Protein AF-A0A9E5YZN4-F1 (afdb_monomer_lite)

Sequence (274 aa):
MVKEFQKQVEVKLSDYFRQELESYAESNQMEYQLICSEYNRQFQIIKNNLSNNLINKLLDYNHNDVLVSCISEPITSYKLNDYTNNINDNDLIYSPRIDIAISPTILIKRRKKASIGIFRLTEDVDVFKKVHKLEFIKNLENTLRQKSIENFQEYNLPYPHFSNCHNESDYNNKRPLHLFGIEIENQKNVKHLMGDFLNALSLSKIPIIVTPERNFEKLIKMLLFSATINNLKKVPIYNLLNKVIVLKVDQFRTTLNQFLTSRHIAPITVENYR

Secondary structure (DSSP, 8-state):
-HHHHHHHHHHHHHHHHHHHHHHHHHHSHHHHHHHHHHHHHHHHHHHHHS-HHHHTTB----HHHHSSEEEES----EEHHHHH--TT---EEE----SEEEE-EEEETTTEEEEGGGS---S---HHHHHHTSHHHHHHHHHHHHHHHHHHHHTT------SSTT-GGG-S-SS-SEEEEEEE---S-HHHHHHHHHHHHHHEEEEEEEE-HHHHHHHHHHHHHHHHHHHHH--THHHHHTTSEEEEHHHHHHHHHHHHHHTTPPPP------

Radius of gyration: 18.77 Å; chains: 1; bounding box: 43×49×47 Å

Structure (mmCIF, N/CA/C/O backbone):
data_AF-A0A9E5YZN4-F1
#
_entry.id   AF-A0A9E5YZN4-F1
#
loop_
_atom_site.group_PDB
_atom_site.id
_atom_site.type_symbol
_atom_site.label_atom_id
_atom_site.label_alt_id
_atom_site.label_comp_id
_atom_site.label_asym_id
_atom_site.label_entity_id
_atom_site.label_seq_id
_atom_site.pdbx_PDB_ins_code
_atom_site.Cartn_x
_atom_site.Cartn_y
_atom_site.Cartn_z
_atom_site.occupancy
_atom_site.B_iso_or_equiv
_atom_site.auth_seq_id
_atom_site.auth_comp_id
_atom_site.auth_asym_id
_atom_site.auth_atom_id
_atom_site.pdbx_PDB_model_num
ATOM 1 N N . MET A 1 1 ? -14.409 -4.961 -12.915 1.00 69.56 1 MET A N 1
ATOM 2 C CA . MET A 1 1 ? -13.188 -5.772 -12.711 1.00 69.56 1 MET A CA 1
ATOM 3 C C . MET A 1 1 ? -12.251 -5.109 -11.713 1.00 69.56 1 MET A C 1
ATOM 5 O O . MET A 1 1 ? -12.036 -5.714 -10.679 1.00 69.56 1 MET A O 1
ATOM 9 N N . VAL A 1 2 ? -11.828 -3.855 -11.930 1.00 78.00 2 VAL A N 1
ATOM 10 C CA . VAL A 1 2 ? -11.062 -3.032 -10.958 1.00 78.00 2 VAL A CA 1
ATOM 11 C C . VAL A 1 2 ? -11.636 -3.112 -9.534 1.00 78.00 2 VAL A C 1
ATOM 13 O O . VAL A 1 2 ? -10.979 -3.609 -8.629 1.00 78.00 2 VAL A O 1
ATOM 16 N N . LYS A 1 3 ? -12.920 -2.765 -9.361 1.00 85.12 3 LYS A N 1
ATOM 17 C CA . LYS A 1 3 ? -13.599 -2.820 -8.052 1.00 85.12 3 LYS A CA 1
ATOM 18 C C . LYS A 1 3 ? -13.668 -4.212 -7.426 1.00 85.12 3 LYS A C 1
ATOM 20 O O . LYS A 1 3 ? -13.665 -4.337 -6.211 1.00 85.12 3 LYS A O 1
ATOM 25 N N . GLU A 1 4 ? -13.748 -5.256 -8.248 1.00 90.00 4 GLU A N 1
ATOM 26 C CA . GLU A 1 4 ? -13.791 -6.637 -7.754 1.00 90.00 4 GLU A CA 1
ATOM 27 C C . GLU A 1 4 ? -12.407 -7.076 -7.271 1.00 90.00 4 GLU A C 1
ATOM 29 O O . GLU A 1 4 ? -12.289 -7.664 -6.202 1.00 90.00 4 GLU A O 1
ATOM 34 N N . PHE A 1 5 ? -11.348 -6.719 -8.002 1.00 90.56 5 PHE A N 1
ATOM 35 C CA . PHE A 1 5 ? -9.975 -6.936 -7.555 1.00 90.56 5 PHE A CA 1
ATOM 36 C C . PHE A 1 5 ? -9.683 -6.178 -6.256 1.00 90.56 5 PHE A C 1
ATOM 38 O O . PHE A 1 5 ? -9.254 -6.797 -5.287 1.00 90.56 5 PHE A O 1
ATOM 45 N N . GLN A 1 6 ? -9.988 -4.876 -6.202 1.00 92.56 6 GLN A N 1
ATOM 46 C CA . GLN A 1 6 ? -9.816 -4.050 -5.000 1.00 92.56 6 GLN A CA 1
ATOM 47 C C . GLN A 1 6 ? -10.553 -4.646 -3.798 1.00 92.56 6 GLN A C 1
ATOM 49 O O . GLN A 1 6 ? -9.970 -4.788 -2.727 1.00 92.56 6 GLN A O 1
ATOM 54 N N . LYS A 1 7 ? -11.804 -5.078 -3.990 1.00 92.88 7 LYS A N 1
ATOM 55 C CA . LYS A 1 7 ? -12.602 -5.722 -2.945 1.00 92.88 7 LYS A CA 1
ATOM 56 C C . LYS A 1 7 ? -12.017 -7.063 -2.497 1.00 92.88 7 LYS A C 1
ATOM 58 O O . LYS A 1 7 ? -12.000 -7.346 -1.302 1.00 92.88 7 LYS A O 1
ATOM 63 N N . GLN A 1 8 ? -11.536 -7.897 -3.422 1.00 94.94 8 GLN A N 1
ATOM 64 C CA . GLN A 1 8 ? -10.890 -9.158 -3.052 1.00 94.94 8 GLN A CA 1
ATOM 65 C C . GLN A 1 8 ? -9.597 -8.925 -2.275 1.00 94.94 8 GLN A C 1
ATOM 67 O O . GLN A 1 8 ? -9.378 -9.611 -1.280 1.00 94.94 8 GLN A O 1
ATOM 72 N N . VAL A 1 9 ? -8.773 -7.965 -2.700 1.00 95.31 9 VAL A N 1
ATOM 73 C CA . VAL A 1 9 ? -7.559 -7.567 -1.978 1.00 95.31 9 VAL A CA 1
ATOM 74 C C . VAL A 1 9 ? -7.922 -7.065 -0.579 1.00 95.31 9 VAL A C 1
ATOM 76 O O . VAL A 1 9 ? -7.352 -7.554 0.391 1.00 95.31 9 VAL A O 1
ATOM 79 N N . GLU A 1 10 ? -8.909 -6.171 -0.460 1.00 95.31 10 GLU A N 1
ATOM 80 C CA . GLU A 1 10 ? -9.373 -5.628 0.822 1.00 95.31 10 GLU A CA 1
ATOM 81 C C . GLU A 1 10 ? -9.769 -6.730 1.806 1.00 95.31 10 GLU A C 1
ATOM 83 O O . GLU A 1 10 ? -9.258 -6.779 2.928 1.00 95.31 10 GLU A O 1
ATOM 88 N N . VAL A 1 11 ? -10.680 -7.612 1.387 1.00 95.06 11 VAL A N 1
ATOM 89 C CA . VAL A 1 11 ? -11.228 -8.662 2.251 1.00 95.06 11 VAL A CA 1
ATOM 90 C C . VAL A 1 11 ? -10.133 -9.655 2.631 1.00 95.06 11 VAL A C 1
ATOM 92 O O . VAL A 1 11 ? -9.912 -9.901 3.814 1.00 95.06 11 VAL A O 1
ATOM 95 N N . LYS A 1 12 ? -9.396 -10.174 1.644 1.00 96.88 12 LYS A N 1
ATOM 96 C CA . LYS A 1 12 ? -8.421 -11.248 1.867 1.00 96.88 12 LYS A CA 1
ATOM 97 C C . LYS A 1 12 ? -7.207 -10.777 2.658 1.00 96.88 12 LYS A C 1
ATOM 99 O O . LYS A 1 12 ? -6.766 -11.491 3.553 1.00 96.88 12 LYS A O 1
ATOM 104 N N . LEU A 1 13 ? -6.685 -9.577 2.384 1.00 96.81 13 LEU A N 1
ATOM 105 C CA . LEU A 1 13 ? -5.586 -9.032 3.184 1.00 96.81 13 LEU A CA 1
ATOM 106 C C . LEU A 1 13 ? -6.034 -8.640 4.588 1.00 96.81 13 LEU A C 1
ATOM 108 O O . LEU A 1 13 ? -5.267 -8.821 5.526 1.00 96.81 13 LEU A O 1
ATOM 112 N N . SER A 1 14 ? -7.263 -8.145 4.764 1.00 95.50 14 SER A N 1
ATOM 113 C CA . SER A 1 14 ? -7.786 -7.900 6.113 1.00 95.50 14 SER A CA 1
ATOM 114 C C . SER A 1 14 ? -7.889 -9.193 6.924 1.00 95.50 14 SER A C 1
ATOM 116 O O . SER A 1 14 ? -7.495 -9.201 8.087 1.00 95.50 14 SER A O 1
ATOM 118 N N . ASP A 1 15 ? -8.365 -10.283 6.316 1.00 95.62 15 ASP A N 1
ATOM 119 C CA . ASP A 1 15 ? -8.417 -11.595 6.968 1.00 95.62 15 ASP A CA 1
ATOM 120 C C . ASP A 1 15 ? -7.014 -12.127 7.295 1.00 95.62 15 ASP A C 1
ATOM 122 O O . ASP A 1 15 ? -6.801 -12.650 8.389 1.00 95.62 15 ASP A O 1
ATOM 126 N N . TYR A 1 16 ? -6.051 -11.943 6.387 1.00 97.38 16 TYR A N 1
ATOM 127 C CA . TYR A 1 16 ? -4.650 -12.304 6.609 1.00 97.38 16 TYR A CA 1
ATOM 128 C C . TYR A 1 16 ? -4.047 -11.535 7.788 1.00 97.38 16 TYR A C 1
ATOM 130 O O . TYR A 1 16 ? -3.520 -12.146 8.713 1.00 97.38 16 TYR A O 1
ATOM 138 N N . PHE A 1 17 ? -4.178 -10.204 7.810 1.00 96.62 17 PHE A N 1
ATOM 139 C CA . PHE A 1 17 ? -3.629 -9.390 8.895 1.00 96.62 17 PHE A CA 1
ATOM 140 C C . PHE A 1 17 ? -4.269 -9.699 10.244 1.00 96.62 17 PHE A C 1
ATOM 142 O O . PHE A 1 17 ? -3.564 -9.675 11.249 1.00 96.62 17 PHE A O 1
ATOM 149 N N . ARG A 1 18 ? -5.563 -10.036 10.282 1.00 95.00 18 ARG A N 1
ATOM 150 C CA . ARG A 1 18 ? -6.213 -10.483 11.518 1.00 95.00 18 ARG A CA 1
ATOM 151 C C . ARG A 1 18 ? -5.548 -11.750 12.068 1.00 95.00 18 ARG A C 1
ATOM 153 O O . ARG A 1 18 ? -5.173 -11.757 13.234 1.00 95.00 18 ARG A O 1
ATOM 160 N N . GLN A 1 19 ? -5.352 -12.776 11.234 1.00 95.81 19 GLN A N 1
ATOM 161 C CA . GLN A 1 19 ? -4.715 -14.032 11.663 1.00 95.81 19 GLN A CA 1
ATOM 162 C C . GLN A 1 19 ? -3.244 -13.842 12.076 1.00 95.81 19 GLN A C 1
ATOM 164 O O . GLN A 1 19 ? -2.778 -14.452 13.042 1.00 95.81 19 GLN A O 1
ATOM 169 N N . GLU A 1 20 ? -2.505 -12.986 11.363 1.00 96.06 20 GLU A N 1
ATOM 170 C CA . GLU A 1 20 ? -1.130 -12.623 11.727 1.00 96.06 20 GLU A CA 1
ATOM 171 C C . GLU A 1 20 ? -1.075 -11.891 13.073 1.00 96.06 20 GLU A C 1
ATOM 173 O O . GLU A 1 20 ? -0.235 -12.209 13.910 1.00 96.06 20 GLU A O 1
ATOM 178 N N . LEU A 1 21 ? -1.989 -10.945 13.316 1.00 94.81 21 LEU A N 1
ATOM 179 C CA . LEU A 1 21 ? -2.071 -10.217 14.584 1.00 94.81 21 LEU A CA 1
ATOM 180 C C . LEU A 1 21 ? -2.467 -11.120 15.752 1.00 94.81 21 LEU A C 1
ATOM 182 O O . LEU A 1 21 ? -1.911 -10.959 16.833 1.00 94.81 21 LEU A O 1
ATOM 186 N N . GLU A 1 22 ? -3.379 -12.071 15.544 1.00 93.81 22 GLU A N 1
ATOM 187 C CA . GLU A 1 22 ? -3.732 -13.089 16.544 1.00 93.81 22 GLU A CA 1
ATOM 188 C C . GLU A 1 22 ? -2.507 -13.930 16.921 1.00 93.81 22 GLU A C 1
ATOM 190 O O . GLU A 1 22 ? -2.137 -13.992 18.093 1.00 93.81 22 GLU A O 1
ATOM 195 N N . SER A 1 23 ? -1.796 -14.462 15.919 1.00 94.06 23 SER A N 1
ATOM 196 C CA . SER A 1 23 ? -0.554 -15.223 16.133 1.00 94.06 23 SER A CA 1
ATOM 197 C C . SER A 1 23 ? 0.528 -14.378 16.828 1.00 94.06 23 SER A C 1
ATOM 199 O O . SER A 1 23 ? 1.283 -14.861 17.677 1.00 94.06 23 SER A O 1
ATOM 201 N N . TYR A 1 24 ? 0.626 -13.096 16.471 1.00 94.31 24 TYR A N 1
ATOM 202 C CA . TYR A 1 24 ? 1.588 -12.166 17.055 1.00 94.31 24 TYR A CA 1
ATOM 203 C C . TYR A 1 24 ? 1.243 -11.817 18.508 1.00 94.31 24 TYR A C 1
ATOM 205 O O . TYR A 1 24 ? 2.140 -11.735 19.343 1.00 94.31 24 TYR A O 1
ATOM 213 N N . ALA A 1 25 ? -0.038 -11.639 18.838 1.00 92.75 25 ALA A N 1
ATOM 214 C CA . ALA A 1 25 ? -0.488 -11.345 20.196 1.00 92.75 25 ALA A CA 1
ATOM 215 C C . ALA A 1 25 ? -0.150 -12.480 21.175 1.00 92.75 25 ALA A C 1
ATOM 217 O O . ALA A 1 25 ? 0.202 -12.211 22.324 1.00 92.75 25 ALA A O 1
ATOM 218 N N . GLU A 1 26 ? -0.211 -13.730 20.710 1.00 93.00 26 GLU A N 1
ATOM 219 C CA . GLU A 1 26 ? 0.162 -14.915 21.488 1.00 93.00 26 GLU A CA 1
ATOM 220 C C . GLU A 1 26 ? 1.681 -15.031 21.683 1.00 93.00 26 GLU A C 1
ATOM 222 O O . GLU A 1 26 ? 2.152 -15.309 22.784 1.00 93.00 26 GLU A O 1
ATOM 227 N N . SER A 1 27 ? 2.458 -14.791 20.624 1.00 94.81 27 SER A N 1
ATOM 228 C CA . SER A 1 27 ? 3.918 -14.982 20.628 1.00 94.81 27 SER A CA 1
ATOM 229 C C . SER A 1 27 ? 4.713 -13.789 21.176 1.00 94.81 27 SER A C 1
ATOM 231 O O . SER A 1 27 ? 5.810 -13.971 21.699 1.00 94.81 27 SER A O 1
ATOM 233 N N . ASN A 1 28 ? 4.174 -12.571 21.078 1.00 94.75 28 ASN A N 1
ATOM 234 C CA . ASN A 1 28 ? 4.857 -11.308 21.382 1.00 94.75 28 ASN A CA 1
ATOM 235 C C . ASN A 1 28 ? 3.977 -10.383 22.245 1.00 94.75 28 ASN A C 1
ATOM 237 O O . ASN A 1 28 ? 3.855 -9.182 21.991 1.00 94.75 28 ASN A O 1
ATOM 241 N N . GLN A 1 29 ? 3.357 -10.941 23.290 1.00 93.38 29 GLN A N 1
ATOM 242 C CA . GLN A 1 29 ? 2.314 -10.284 24.089 1.00 93.38 29 GLN A CA 1
ATOM 243 C C . GLN A 1 29 ? 2.681 -8.872 24.583 1.00 93.38 29 GLN A C 1
ATOM 245 O O . GLN A 1 29 ? 1.872 -7.952 24.465 1.00 93.38 29 GLN A O 1
ATOM 250 N N . MET A 1 30 ? 3.889 -8.677 25.126 1.00 93.69 30 MET A N 1
ATOM 251 C CA . MET A 1 30 ? 4.310 -7.375 25.663 1.00 93.69 30 MET A CA 1
ATOM 252 C C . MET A 1 30 ? 4.413 -6.311 24.562 1.00 93.69 30 MET A C 1
ATOM 254 O O . MET A 1 30 ? 3.913 -5.198 24.725 1.00 93.69 30 MET A O 1
ATOM 258 N N . GLU A 1 31 ? 5.029 -6.643 23.426 1.00 92.56 31 GLU A N 1
ATOM 259 C CA . GLU A 1 31 ? 5.149 -5.716 22.298 1.00 92.56 31 GLU A CA 1
ATOM 260 C C . GLU A 1 31 ? 3.768 -5.414 21.707 1.00 92.56 31 GLU A C 1
ATOM 262 O O . GLU A 1 31 ? 3.420 -4.248 21.516 1.00 92.56 31 GLU A O 1
ATOM 267 N N . TYR A 1 32 ? 2.926 -6.436 21.539 1.00 93.38 32 TYR A N 1
ATOM 268 C CA . TYR A 1 32 ? 1.541 -6.275 21.105 1.00 93.38 32 TYR A CA 1
ATOM 269 C C . TYR A 1 32 ? 0.742 -5.326 22.020 1.00 93.38 32 TYR A C 1
ATOM 271 O O . TYR A 1 32 ? 0.052 -4.425 21.533 1.00 93.38 32 TYR A O 1
ATOM 279 N N . GLN A 1 33 ? 0.880 -5.447 23.344 1.00 92.75 33 GLN A N 1
ATOM 280 C CA . GLN A 1 33 ? 0.240 -4.541 24.308 1.00 92.75 33 GLN A CA 1
ATOM 281 C C . GLN A 1 33 ? 0.729 -3.092 24.183 1.00 92.75 33 GLN A C 1
ATOM 283 O O . GLN A 1 33 ? -0.072 -2.164 24.329 1.00 92.75 33 GLN A O 1
ATOM 288 N N . LEU A 1 34 ? 2.010 -2.866 23.871 1.00 92.50 34 LEU A N 1
ATOM 289 C CA . LEU A 1 34 ? 2.537 -1.521 23.609 1.00 92.50 34 LEU A CA 1
ATOM 290 C C . LEU A 1 34 ? 1.938 -0.912 22.335 1.00 92.50 34 LEU A C 1
ATOM 292 O O . LEU A 1 34 ? 1.630 0.283 22.312 1.00 92.50 34 LEU A O 1
ATOM 296 N N . ILE A 1 35 ? 1.736 -1.719 21.289 1.00 92.62 35 ILE A N 1
ATOM 297 C CA . ILE A 1 35 ? 1.062 -1.288 20.054 1.00 92.62 35 ILE A CA 1
ATOM 298 C C . ILE A 1 35 ? -0.395 -0.923 20.355 1.00 92.62 35 ILE A C 1
ATOM 300 O O . ILE A 1 35 ? -0.846 0.158 19.973 1.00 92.62 35 ILE A O 1
ATOM 304 N N . CYS A 1 36 ? -1.109 -1.780 21.091 1.00 91.81 36 CYS A N 1
ATOM 305 C CA . CYS A 1 36 ? -2.491 -1.533 21.504 1.00 91.81 36 CYS A CA 1
ATOM 306 C C . CYS A 1 36 ? -2.619 -0.259 22.341 1.00 91.81 36 CYS A C 1
ATOM 308 O O . CYS A 1 36 ? -3.528 0.535 22.117 1.00 91.81 36 CYS A O 1
ATOM 310 N N . SER A 1 37 ? -1.693 -0.040 23.275 1.00 91.31 37 SER A N 1
ATOM 311 C CA . SER A 1 37 ? -1.686 1.137 24.147 1.00 91.31 37 SER A CA 1
ATOM 312 C C . SER A 1 37 ? -1.487 2.429 23.353 1.00 91.31 37 SER A C 1
ATOM 314 O O . SER A 1 37 ? -2.218 3.397 23.560 1.00 91.31 37 SER A O 1
ATOM 316 N N . GLU A 1 38 ? -0.552 2.440 22.398 1.00 91.31 38 GLU A N 1
ATOM 317 C CA . GLU A 1 38 ? -0.340 3.594 21.518 1.00 91.31 38 GLU A CA 1
ATOM 318 C C . GLU A 1 38 ? -1.542 3.832 20.596 1.00 91.31 38 GLU A C 1
ATOM 320 O O . GLU A 1 38 ? -2.001 4.965 20.464 1.00 91.31 38 GLU A O 1
ATOM 325 N N . TYR A 1 39 ? -2.102 2.775 20.003 1.00 90.75 39 TYR A N 1
ATOM 326 C CA . TYR A 1 39 ? -3.323 2.882 19.206 1.00 90.75 39 TYR A CA 1
ATOM 327 C C . TYR A 1 39 ? -4.479 3.473 20.031 1.00 90.75 39 TYR A C 1
ATOM 329 O O . TYR A 1 39 ? -5.145 4.406 19.581 1.00 90.75 39 TYR A O 1
ATOM 337 N N . ASN A 1 40 ? -4.673 3.004 21.266 1.00 88.25 40 ASN A N 1
ATOM 338 C CA . ASN A 1 40 ? -5.720 3.495 22.163 1.00 88.25 40 ASN A CA 1
ATOM 339 C C . ASN A 1 40 ? -5.521 4.960 22.521 1.00 88.25 40 ASN A C 1
ATOM 341 O O . ASN A 1 40 ? -6.484 5.726 22.511 1.00 88.25 40 ASN A O 1
ATOM 345 N N . ARG A 1 41 ? -4.276 5.370 22.780 1.00 88.88 41 ARG A N 1
ATOM 346 C CA . ARG A 1 41 ? -3.932 6.774 23.006 1.00 88.88 41 ARG A CA 1
ATOM 347 C C . ARG A 1 41 ? -4.362 7.636 21.819 1.00 88.88 41 ARG A C 1
ATOM 349 O O . ARG A 1 41 ? -5.062 8.627 22.018 1.00 88.88 41 ARG A O 1
ATOM 356 N N . GLN A 1 42 ? -4.013 7.238 20.594 1.00 86.94 42 GLN A N 1
ATOM 357 C CA . GLN A 1 42 ? -4.407 7.963 19.380 1.00 86.94 42 GLN A CA 1
ATOM 358 C C . GLN A 1 42 ? -5.928 7.980 19.189 1.00 86.94 42 GLN A C 1
ATOM 360 O O . GLN A 1 42 ? -6.505 9.025 18.891 1.00 86.94 42 GLN A O 1
ATOM 365 N N . PHE A 1 43 ? -6.601 6.854 19.427 1.00 86.44 43 PHE A N 1
ATOM 366 C CA . PHE A 1 43 ? -8.055 6.758 19.326 1.00 86.44 43 PHE A CA 1
ATOM 367 C C . PHE A 1 43 ? -8.774 7.709 20.295 1.00 86.44 43 PHE A C 1
ATOM 369 O O . PHE A 1 43 ? -9.719 8.389 19.893 1.00 86.44 43 PHE A O 1
ATOM 376 N N . GLN A 1 44 ? -8.314 7.816 21.547 1.00 85.56 44 GLN A N 1
ATOM 377 C CA . GLN A 1 44 ? -8.892 8.761 22.510 1.00 85.56 44 GLN A CA 1
ATOM 378 C C . GLN A 1 44 ? -8.675 10.217 22.089 1.00 85.56 44 GLN A C 1
ATOM 380 O O . GLN A 1 44 ? -9.586 11.031 22.210 1.00 85.56 44 GLN A O 1
ATOM 385 N N . ILE A 1 45 ? -7.505 10.547 21.538 1.00 83.94 45 ILE A N 1
ATOM 386 C CA . ILE A 1 45 ? -7.219 11.898 21.032 1.00 83.94 45 ILE A CA 1
ATOM 387 C C . ILE A 1 45 ? -8.158 12.250 19.877 1.00 83.94 45 ILE A C 1
ATOM 389 O O . ILE A 1 45 ? -8.756 13.325 19.875 1.00 83.94 45 ILE A O 1
ATOM 393 N N . ILE A 1 46 ? -8.354 11.325 18.935 1.00 83.19 46 ILE A N 1
ATOM 394 C CA . ILE A 1 46 ? -9.323 11.494 17.849 1.00 83.19 46 ILE A CA 1
ATOM 395 C C . ILE A 1 46 ? -10.719 11.719 18.421 1.00 83.19 46 ILE A C 1
ATOM 397 O O . ILE A 1 46 ? -11.387 12.675 18.035 1.00 83.19 46 ILE A O 1
ATOM 401 N N . LYS A 1 47 ? -11.156 10.877 19.362 1.00 82.44 47 LYS A N 1
ATOM 402 C CA . LYS A 1 47 ? -12.479 10.987 19.982 1.00 82.44 47 LYS A CA 1
ATOM 403 C C . LYS A 1 47 ? -12.680 12.350 20.650 1.00 82.44 47 LYS A C 1
ATOM 405 O O . LYS A 1 47 ? -13.731 12.947 20.459 1.00 82.44 47 LYS A O 1
ATOM 410 N N . ASN A 1 48 ? -11.672 12.862 21.353 1.00 80.69 48 ASN A N 1
ATOM 411 C CA . ASN A 1 48 ? -11.730 14.159 22.031 1.00 80.69 48 ASN A CA 1
ATOM 412 C C . ASN A 1 48 ? -11.745 15.353 21.062 1.00 80.69 48 ASN A C 1
ATOM 414 O O . ASN A 1 48 ? -12.297 16.398 21.393 1.00 80.69 48 ASN A O 1
ATOM 418 N N . ASN A 1 49 ? -11.169 15.197 19.867 1.00 75.56 49 ASN A N 1
ATOM 419 C CA . ASN A 1 49 ? -11.099 16.249 18.848 1.00 75.56 49 ASN A CA 1
ATOM 420 C C . ASN A 1 49 ? -12.281 16.231 17.861 1.00 75.56 49 ASN A C 1
ATOM 422 O O . ASN A 1 49 ? -12.410 17.129 17.026 1.00 75.56 49 ASN A O 1
ATOM 426 N N . LEU A 1 50 ? -13.139 15.210 17.913 1.00 75.75 50 LEU A N 1
ATOM 427 C CA . LEU A 1 50 ? -14.320 15.107 17.062 1.00 75.75 50 LEU A CA 1
ATOM 428 C C . LEU A 1 50 ? -15.525 15.806 17.698 1.00 75.75 50 LEU A C 1
ATOM 430 O O . LEU A 1 50 ? -15.719 15.797 18.907 1.00 75.75 50 LEU A O 1
ATOM 434 N N . SER A 1 51 ? -16.404 16.368 16.866 1.00 69.31 51 SER A N 1
ATOM 435 C CA . SER A 1 51 ? -17.698 16.859 17.348 1.00 69.31 51 SER A CA 1
ATOM 436 C C . SER A 1 51 ? -18.579 15.698 17.832 1.00 69.31 51 SER A C 1
ATOM 438 O O . SER A 1 51 ? -18.504 14.591 17.292 1.00 69.31 51 SER A O 1
ATOM 440 N N . ASN A 1 52 ? -19.483 15.950 18.788 1.00 65.50 52 ASN A N 1
ATOM 441 C CA . ASN A 1 52 ? -20.384 14.932 19.363 1.00 65.50 52 ASN A CA 1
ATOM 442 C C . ASN A 1 52 ? -21.127 14.090 18.300 1.00 65.50 52 ASN A C 1
ATOM 444 O O . ASN A 1 52 ? -21.292 12.880 18.450 1.00 65.50 52 ASN A O 1
ATOM 448 N N . ASN A 1 53 ? -21.507 14.696 17.169 1.00 62.59 53 ASN A N 1
ATOM 449 C CA . ASN A 1 53 ? -22.168 14.002 16.057 1.00 62.59 53 ASN A CA 1
ATOM 450 C C . ASN A 1 53 ? -21.262 13.015 15.299 1.00 62.59 53 ASN A C 1
ATOM 452 O O . ASN A 1 53 ? -21.763 12.064 14.694 1.00 62.59 53 ASN A O 1
ATOM 456 N N . LEU A 1 54 ? -19.948 13.247 15.274 1.00 66.12 54 LEU A N 1
ATOM 457 C CA . LEU A 1 54 ? -18.959 12.343 14.681 1.00 66.12 54 LEU A CA 1
ATOM 458 C C . LEU A 1 54 ? -18.497 11.285 15.688 1.00 66.12 54 LEU A C 1
ATOM 460 O O . LEU A 1 54 ? -18.325 10.136 15.290 1.00 66.12 54 LEU A O 1
ATOM 464 N N . ILE A 1 55 ? -18.402 11.630 16.976 1.00 63.53 55 ILE A N 1
ATOM 465 C CA . ILE A 1 55 ? -18.131 10.671 18.060 1.00 63.53 55 ILE A CA 1
ATOM 466 C C . ILE A 1 55 ? -19.180 9.556 18.064 1.00 63.53 55 ILE A C 1
ATOM 468 O O . ILE A 1 55 ? -18.821 8.384 18.075 1.00 63.53 55 ILE A O 1
ATOM 472 N N . ASN A 1 56 ? -20.464 9.901 17.931 1.00 63.41 56 ASN A N 1
ATOM 473 C CA . ASN A 1 56 ? -21.564 8.927 17.867 1.00 63.41 56 ASN A CA 1
ATOM 474 C C . ASN A 1 56 ? -21.518 8.008 16.631 1.00 63.41 56 ASN A C 1
ATOM 476 O O . ASN A 1 56 ? -22.324 7.085 16.505 1.00 63.41 56 ASN A O 1
ATOM 480 N N . LYS A 1 57 ? -20.621 8.276 15.673 1.00 68.88 57 LYS A N 1
ATOM 481 C CA . LYS A 1 57 ? -20.371 7.396 14.527 1.00 68.88 57 LYS A CA 1
ATOM 482 C C . LYS A 1 57 ? -19.213 6.435 14.775 1.00 68.88 57 LYS A C 1
ATOM 484 O O . LYS A 1 57 ? -19.096 5.502 13.988 1.00 68.88 57 LYS A O 1
ATOM 489 N N . LEU A 1 58 ? -18.372 6.649 15.785 1.00 76.06 58 LEU A N 1
ATOM 490 C CA . LEU A 1 58 ? -17.330 5.697 16.160 1.00 76.06 58 LEU A CA 1
ATOM 491 C C . LEU A 1 58 ? -17.971 4.504 16.873 1.00 76.06 58 LEU A C 1
ATOM 493 O O . LEU A 1 58 ? -18.878 4.680 17.684 1.00 76.06 58 LEU A O 1
ATOM 497 N N . LEU A 1 59 ? -17.530 3.297 16.534 1.00 70.56 59 LEU A N 1
ATOM 498 C CA . LEU A 1 59 ? -18.003 2.060 17.155 1.00 70.56 59 LEU A CA 1
ATOM 499 C C . LEU A 1 59 ? -16.935 1.501 18.100 1.00 70.56 59 LEU A C 1
ATOM 501 O O . LEU A 1 59 ? -15.742 1.710 17.869 1.00 70.56 59 LEU A O 1
ATOM 505 N N . ASP A 1 60 ? -17.370 0.763 19.125 1.00 63.94 60 ASP A N 1
ATOM 506 C CA . ASP A 1 60 ? -16.472 -0.059 19.942 1.00 63.94 60 ASP A CA 1
ATOM 507 C C . ASP A 1 60 ? -15.716 -1.048 19.044 1.00 63.94 60 ASP A C 1
ATOM 509 O O . ASP A 1 60 ? -16.254 -1.537 18.042 1.00 63.94 60 ASP A O 1
ATOM 513 N N . TYR A 1 61 ? -14.449 -1.306 19.367 1.00 64.25 61 TYR A N 1
ATOM 514 C CA . TYR A 1 61 ? -13.529 -2.007 18.476 1.00 64.25 61 TYR A CA 1
ATOM 515 C C . TYR A 1 61 ? -12.919 -3.251 19.121 1.00 64.25 61 TYR A C 1
ATOM 517 O O . TYR A 1 61 ? -12.673 -3.310 20.322 1.00 64.25 61 TYR A O 1
ATOM 525 N N . ASN A 1 62 ? -12.637 -4.231 18.266 1.00 63.12 62 ASN A N 1
ATOM 526 C CA . ASN A 1 62 ? -11.752 -5.351 18.542 1.00 63.12 62 ASN A CA 1
ATOM 527 C C . ASN A 1 62 ? -10.375 -5.018 17.955 1.00 63.12 62 ASN A C 1
ATOM 529 O O . ASN A 1 62 ? -10.284 -4.716 16.765 1.00 63.12 62 ASN A O 1
ATOM 533 N N . HIS A 1 63 ? -9.318 -5.067 18.768 1.00 65.38 63 HIS A N 1
ATOM 534 C CA . HIS A 1 63 ? -7.959 -4.692 18.366 1.00 65.38 63 HIS A CA 1
ATOM 535 C C . HIS A 1 63 ? -7.464 -5.451 17.124 1.00 65.38 63 HIS A C 1
ATOM 537 O O . HIS A 1 63 ? -6.905 -4.834 16.216 1.00 65.38 63 HIS A O 1
ATOM 543 N N . ASN A 1 64 ? -7.745 -6.750 17.021 1.00 65.38 64 ASN A N 1
ATOM 544 C CA . ASN A 1 64 ? -7.281 -7.572 15.897 1.00 65.38 64 ASN A CA 1
ATOM 545 C C . ASN A 1 64 ? -7.914 -7.176 14.556 1.00 65.38 64 ASN A C 1
ATOM 547 O O . ASN A 1 64 ? -7.301 -7.353 13.508 1.00 65.38 64 ASN A O 1
ATOM 551 N N . ASP A 1 65 ? -9.110 -6.586 14.581 1.00 66.94 65 ASP A N 1
ATOM 552 C CA . ASP A 1 65 ? -9.826 -6.172 13.372 1.00 66.94 65 ASP A CA 1
ATOM 553 C C . ASP A 1 65 ? -9.433 -4.774 12.877 1.00 66.94 65 ASP A C 1
ATOM 555 O O . ASP A 1 65 ? -9.838 -4.386 11.775 1.00 66.94 65 ASP A O 1
ATOM 559 N N . VAL A 1 66 ? -8.709 -3.998 13.694 1.00 79.50 66 VAL A N 1
ATOM 560 C CA . VAL A 1 66 ? -8.507 -2.561 13.458 1.00 79.50 66 VAL A CA 1
ATOM 561 C C . VAL A 1 66 ? -7.050 -2.112 13.498 1.00 79.50 66 VAL A C 1
ATOM 563 O O . VAL A 1 66 ? -6.716 -1.158 12.797 1.00 79.50 66 VAL A O 1
ATOM 566 N N . LEU A 1 67 ? -6.170 -2.801 14.238 1.00 87.75 67 LEU A N 1
ATOM 567 C CA . LEU A 1 67 ? -4.754 -2.425 14.371 1.00 87.75 67 LEU A CA 1
ATOM 568 C C . LEU A 1 67 ? -4.029 -2.369 13.028 1.00 87.75 67 LEU A C 1
ATOM 570 O O . LEU A 1 67 ? -3.209 -1.479 12.814 1.00 87.75 67 LEU A O 1
ATOM 574 N N . VAL A 1 68 ? -4.357 -3.296 12.129 1.00 92.44 68 VAL A N 1
ATOM 575 C CA . VAL A 1 68 ? -3.934 -3.283 10.731 1.00 92.44 68 VAL A CA 1
ATOM 576 C C . VAL A 1 68 ? -5.063 -3.840 9.886 1.00 92.44 68 VAL A C 1
ATOM 578 O O . VAL A 1 68 ? -5.598 -4.909 10.166 1.00 92.44 68 VAL A O 1
ATOM 581 N N . SER A 1 69 ? -5.454 -3.127 8.841 1.00 93.94 69 SER A N 1
ATOM 582 C CA . SER A 1 69 ? -6.435 -3.623 7.881 1.00 93.94 69 SER A CA 1
ATOM 583 C C . SER A 1 69 ? -6.200 -3.050 6.500 1.00 93.94 69 SER A C 1
ATOM 585 O O . SER A 1 69 ? -5.552 -2.013 6.341 1.00 93.94 69 SER A O 1
ATOM 587 N N . CYS A 1 70 ? -6.758 -3.736 5.508 1.00 95.94 70 CYS A N 1
ATOM 588 C CA . CYS A 1 70 ? -6.824 -3.246 4.146 1.00 95.94 70 CYS A CA 1
ATOM 589 C C . CYS A 1 70 ? -8.168 -2.534 3.920 1.00 95.94 70 CYS A C 1
ATOM 591 O O . CYS A 1 70 ? -9.186 -2.947 4.476 1.00 95.94 70 CYS A O 1
ATOM 593 N N . ILE A 1 71 ? -8.165 -1.441 3.157 1.00 94.31 71 ILE A N 1
ATOM 594 C CA . ILE A 1 71 ? -9.351 -0.647 2.808 1.00 94.31 71 ILE A CA 1
ATOM 595 C C . ILE A 1 71 ? -9.298 -0.356 1.306 1.00 94.31 71 ILE A C 1
ATOM 597 O O . ILE A 1 71 ? -8.270 0.124 0.825 1.00 94.31 71 ILE A O 1
ATOM 601 N N . SER A 1 72 ? -10.392 -0.601 0.579 1.00 93.19 72 SER A N 1
ATOM 602 C CA . SER A 1 72 ? -10.552 -0.115 -0.797 1.00 93.19 72 SER A CA 1
ATOM 603 C C . SER A 1 72 ? -11.114 1.306 -0.824 1.00 93.19 72 SER A C 1
ATOM 605 O O . SER A 1 72 ? -11.963 1.664 -0.004 1.00 93.19 72 SER A O 1
ATOM 607 N N . GLU A 1 73 ? -10.618 2.119 -1.758 1.00 90.31 73 GLU A N 1
ATOM 608 C CA . GLU A 1 73 ? -11.006 3.521 -1.959 1.00 90.31 73 GLU A CA 1
ATOM 609 C C . GLU A 1 73 ? -11.120 4.304 -0.626 1.00 90.31 73 GLU A C 1
ATOM 611 O O . GLU A 1 73 ? -12.175 4.890 -0.337 1.00 90.31 73 GLU A O 1
ATOM 616 N N . PRO A 1 74 ? -10.084 4.282 0.248 1.00 88.44 74 PRO A N 1
ATOM 617 C CA . PRO A 1 74 ? -10.134 4.960 1.536 1.00 88.44 74 PRO A CA 1
ATOM 618 C C . PRO A 1 74 ? -10.472 6.441 1.371 1.00 88.44 74 PRO A C 1
ATOM 620 O O . PRO A 1 74 ? -9.975 7.143 0.490 1.00 88.44 74 PRO A O 1
ATOM 623 N N . ILE A 1 75 ? -11.307 6.933 2.282 1.00 82.31 75 ILE A N 1
ATOM 624 C CA . ILE A 1 75 ? -11.617 8.357 2.368 1.00 82.31 75 ILE A CA 1
ATOM 625 C C . ILE A 1 75 ? -10.340 9.099 2.761 1.00 82.31 75 ILE A C 1
ATOM 627 O O . ILE A 1 75 ? -9.693 8.730 3.736 1.00 82.31 75 ILE A O 1
ATOM 631 N N . THR A 1 76 ? -10.032 10.183 2.063 1.00 78.50 76 THR A N 1
ATOM 632 C CA . THR A 1 76 ? -9.040 11.179 2.476 1.00 78.50 76 THR A CA 1
ATOM 633 C C . THR A 1 76 ? -9.739 12.527 2.613 1.00 78.50 76 THR A C 1
ATOM 635 O O . THR A 1 76 ? -10.754 12.781 1.963 1.00 78.50 76 THR A O 1
ATOM 638 N N . SER A 1 77 ? -9.252 13.408 3.476 1.00 73.44 77 SER A N 1
ATOM 639 C CA . SER A 1 77 ? -9.810 14.755 3.596 1.00 73.44 77 SER A CA 1
ATOM 640 C C . SER A 1 77 ? -8.775 15.663 4.228 1.00 73.44 77 SER A C 1
ATOM 642 O O . SER A 1 77 ? -8.537 15.539 5.423 1.00 73.44 77 SER A O 1
ATOM 644 N N . TYR A 1 78 ? -8.226 16.594 3.449 1.00 75.44 78 TYR A N 1
ATOM 645 C CA . TYR A 1 78 ? -7.440 17.699 3.988 1.00 75.44 78 TYR A CA 1
ATOM 646 C C . TYR A 1 78 ? -8.295 18.950 4.074 1.00 75.44 78 TYR A C 1
ATOM 648 O O . TYR A 1 78 ? -8.917 19.366 3.091 1.00 75.44 78 TYR A O 1
ATOM 656 N N . LYS A 1 79 ? -8.316 19.545 5.256 1.00 78.75 79 LYS A N 1
ATOM 657 C CA . LYS A 1 79 ? -8.971 20.813 5.538 1.00 78.75 79 LYS A CA 1
ATOM 658 C C . LYS A 1 79 ? -7.939 21.923 5.651 1.00 78.75 79 LYS A C 1
ATOM 660 O O . LYS A 1 79 ? -6.761 21.680 5.894 1.00 78.75 79 LYS A O 1
ATOM 665 N N . LEU A 1 80 ? -8.384 23.161 5.485 1.00 81.31 80 LEU A N 1
ATOM 666 C CA . LEU A 1 80 ? -7.526 24.336 5.540 1.00 81.31 80 LEU A CA 1
ATOM 667 C C . LEU A 1 80 ? -6.806 24.445 6.894 1.00 81.31 80 LEU A C 1
ATOM 669 O O . LEU A 1 80 ? -5.624 24.777 6.929 1.00 81.31 80 LEU A O 1
ATOM 673 N N . ASN A 1 81 ? -7.456 24.024 7.979 1.00 79.75 81 ASN A N 1
ATOM 674 C CA . ASN A 1 81 ? -6.872 23.950 9.315 1.00 79.75 81 ASN A CA 1
ATOM 675 C C . ASN A 1 81 ? -5.720 22.943 9.468 1.00 79.75 81 ASN A C 1
ATOM 677 O O . ASN A 1 81 ? -4.938 23.090 10.408 1.00 79.75 81 ASN A O 1
ATOM 681 N N . ASP A 1 82 ? -5.576 21.967 8.565 1.00 76.75 82 ASP A N 1
ATOM 682 C CA . ASP A 1 82 ? -4.421 21.062 8.530 1.00 76.75 82 ASP A CA 1
ATOM 683 C C . ASP A 1 82 ? -3.165 21.789 8.021 1.00 76.75 82 ASP A C 1
ATOM 685 O O . ASP A 1 82 ? -2.046 21.419 8.372 1.00 76.75 82 ASP A O 1
ATOM 689 N N . TYR A 1 83 ? -3.346 22.846 7.222 1.00 79.75 83 TYR A N 1
ATOM 690 C CA . TYR A 1 83 ? -2.272 23.708 6.730 1.00 79.75 83 TYR A CA 1
ATOM 691 C C . TYR A 1 83 ? -2.042 24.926 7.638 1.00 79.75 83 TYR A C 1
ATOM 693 O O . TYR A 1 83 ? -0.902 25.244 7.972 1.00 79.75 83 TYR A O 1
ATOM 701 N N . THR A 1 84 ? -3.112 25.608 8.058 1.00 80.56 84 THR A N 1
ATOM 702 C CA . THR A 1 84 ? -3.026 26.878 8.801 1.00 80.56 84 THR A CA 1
ATOM 703 C C . THR A 1 84 ? -2.896 26.701 10.312 1.00 80.56 84 THR A C 1
ATOM 705 O O . THR A 1 84 ? -2.605 27.667 11.014 1.00 80.56 84 THR A O 1
ATOM 708 N N . ASN A 1 85 ? -3.133 25.493 10.838 1.00 71.88 85 ASN A N 1
ATOM 709 C CA . ASN A 1 85 ? -3.314 25.202 12.266 1.00 71.88 85 A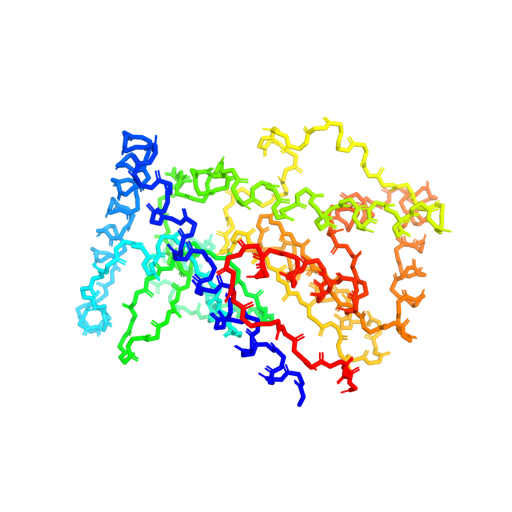SN A CA 1
ATOM 710 C C . ASN A 1 85 ? -4.463 25.974 12.948 1.00 71.88 85 ASN A C 1
ATOM 712 O O . ASN A 1 85 ? -4.662 25.814 14.154 1.00 71.88 85 ASN A O 1
ATOM 716 N N . ASN A 1 86 ? -5.252 26.757 12.210 1.00 76.69 86 ASN A N 1
ATOM 717 C CA . ASN A 1 86 ? -6.361 27.543 12.736 1.00 76.69 86 ASN A CA 1
ATOM 718 C C . ASN A 1 86 ? -7.642 26.700 12.774 1.00 76.69 86 ASN A C 1
ATOM 720 O O . ASN A 1 86 ? -8.164 26.302 11.742 1.00 76.69 86 ASN A O 1
ATOM 724 N N . ILE A 1 87 ? -8.178 26.445 13.967 1.00 71.56 87 ILE A N 1
ATOM 725 C CA . ILE A 1 87 ? -9.313 25.529 14.192 1.00 71.56 87 ILE A CA 1
ATOM 726 C C . ILE A 1 87 ? -10.587 25.961 13.436 1.00 71.56 87 ILE A C 1
ATOM 728 O O . ILE A 1 87 ? -11.423 25.116 13.102 1.00 71.56 87 ILE A O 1
ATOM 732 N N . ASN A 1 88 ? -10.718 27.252 13.123 1.00 75.12 88 ASN A N 1
ATOM 733 C CA . ASN A 1 88 ? -11.876 27.798 12.415 1.00 75.12 88 ASN A CA 1
ATOM 734 C C . ASN A 1 88 ? -11.875 27.482 10.908 1.00 75.12 88 ASN A C 1
ATOM 736 O O . ASN A 1 88 ? -12.938 27.490 10.288 1.00 75.12 88 ASN A O 1
ATOM 740 N N . ASP A 1 89 ? -10.722 27.129 10.337 1.00 77.94 89 ASP A N 1
ATOM 741 C CA . ASP A 1 89 ? -10.540 26.927 8.899 1.00 77.94 89 ASP A CA 1
ATOM 742 C C . ASP A 1 89 ? -10.966 25.508 8.480 1.00 77.94 89 ASP A C 1
ATOM 744 O O . ASP A 1 89 ? -10.156 24.616 8.234 1.00 77.94 89 ASP A O 1
ATOM 748 N N . ASN A 1 90 ? -12.272 25.256 8.427 1.00 74.81 90 ASN A N 1
ATOM 749 C CA . ASN A 1 90 ? -12.811 23.921 8.134 1.00 74.81 90 ASN A CA 1
ATOM 750 C C . ASN A 1 90 ? -13.011 23.617 6.641 1.00 74.81 90 ASN A C 1
ATOM 752 O O . ASN A 1 90 ? -13.519 22.539 6.312 1.00 74.81 90 ASN A O 1
ATOM 756 N N . ASP A 1 91 ? -12.612 24.533 5.761 1.00 82.06 91 ASP A N 1
ATOM 757 C CA . ASP A 1 91 ? -12.780 24.394 4.317 1.00 82.06 91 ASP A CA 1
ATOM 758 C C . ASP A 1 91 ? -11.937 23.248 3.762 1.00 82.06 91 ASP A C 1
ATOM 760 O O . ASP A 1 91 ? -10.778 23.069 4.128 1.00 82.06 91 ASP A O 1
ATOM 764 N N . LEU A 1 92 ? -12.520 22.455 2.866 1.00 80.06 92 LEU A N 1
ATOM 765 C CA . LEU A 1 92 ? -11.819 21.357 2.209 1.00 80.06 92 LEU A CA 1
ATOM 766 C C . LEU A 1 92 ? -10.811 21.921 1.195 1.00 80.06 92 LEU A C 1
ATOM 768 O O . LEU A 1 92 ? -11.201 22.663 0.298 1.00 80.06 92 LEU A O 1
ATOM 772 N N . ILE A 1 93 ? -9.540 21.521 1.294 1.00 80.62 93 ILE A N 1
ATOM 773 C CA . ILE A 1 93 ? -8.511 21.871 0.302 1.00 80.62 93 ILE A CA 1
ATOM 774 C C . ILE A 1 93 ? -8.598 20.902 -0.882 1.00 80.62 93 ILE A C 1
ATOM 776 O O . ILE A 1 93 ? -8.840 21.294 -2.020 1.00 80.62 93 ILE A O 1
ATOM 780 N N . TYR A 1 94 ? -8.368 19.616 -0.607 1.00 76.88 94 TYR A N 1
ATOM 781 C CA . TYR A 1 94 ? -8.312 18.550 -1.601 1.00 76.88 94 TYR A CA 1
ATOM 782 C C . TYR A 1 94 ? -8.429 17.179 -0.916 1.00 76.88 94 TYR A C 1
ATOM 784 O O . TYR A 1 94 ? -8.086 17.012 0.255 1.00 76.88 94 TYR A O 1
ATOM 792 N N . SER A 1 95 ? -8.931 16.187 -1.650 1.00 76.56 95 SER A N 1
ATOM 793 C CA . SER A 1 95 ? -9.150 14.813 -1.181 1.00 76.56 95 SER A CA 1
ATOM 794 C C . SER A 1 95 ? -8.587 13.850 -2.237 1.00 76.56 95 SER A C 1
ATOM 796 O O . SER A 1 95 ? -9.332 13.376 -3.102 1.00 76.56 95 SER A O 1
ATOM 798 N N . PRO A 1 96 ? -7.256 13.634 -2.254 1.00 81.12 96 PRO A N 1
ATOM 799 C CA . PRO A 1 96 ? -6.630 12.693 -3.179 1.00 81.12 96 PRO A CA 1
ATOM 800 C C . PRO A 1 96 ? -7.114 11.278 -2.875 1.00 81.12 96 PRO A C 1
ATOM 802 O O . PRO A 1 96 ? -7.139 10.867 -1.719 1.00 81.12 96 PRO A O 1
ATOM 805 N N . ARG A 1 97 ? -7.511 10.519 -3.890 1.00 82.50 97 ARG A N 1
ATOM 806 C CA . ARG A 1 97 ? -7.981 9.144 -3.694 1.00 82.50 97 ARG A CA 1
ATOM 807 C C . ARG A 1 97 ? -6.848 8.185 -3.981 1.00 82.50 97 ARG A C 1
ATOM 809 O O . ARG A 1 97 ? -6.167 8.386 -4.973 1.00 82.50 97 ARG A O 1
ATOM 816 N N . ILE A 1 98 ? -6.720 7.182 -3.122 1.00 90.44 98 ILE A N 1
ATOM 817 C CA . ILE A 1 98 ? -5.914 5.989 -3.356 1.00 90.44 98 ILE A CA 1
ATOM 818 C C . ILE A 1 98 ? -6.862 4.831 -3.637 1.00 90.44 98 ILE A C 1
ATOM 820 O O . ILE A 1 98 ? -7.925 4.746 -3.020 1.00 90.44 98 ILE A O 1
ATOM 824 N N . ASP A 1 99 ? -6.479 3.932 -4.534 1.00 93.69 99 ASP A N 1
ATOM 825 C CA . ASP A 1 99 ? -7.272 2.742 -4.845 1.00 93.69 99 ASP A CA 1
ATOM 826 C C . ASP A 1 99 ? -7.357 1.746 -3.679 1.00 93.69 99 ASP A C 1
ATOM 828 O O . ASP A 1 99 ? -8.438 1.245 -3.357 1.00 93.69 99 ASP A O 1
ATOM 832 N N . ILE A 1 100 ? -6.224 1.431 -3.045 1.00 95.62 100 ILE A N 1
ATOM 833 C CA . ILE A 1 100 ? -6.148 0.500 -1.913 1.00 95.62 100 ILE A CA 1
ATOM 834 C C . ILE A 1 100 ? -5.158 1.023 -0.873 1.00 95.62 100 ILE A C 1
ATOM 836 O O . ILE A 1 100 ? -4.034 1.401 -1.195 1.00 95.62 100 ILE A O 1
ATOM 840 N N . ALA A 1 101 ? -5.537 0.977 0.401 1.00 95.81 101 ALA A N 1
ATOM 841 C CA . ALA A 1 101 ? -4.627 1.257 1.504 1.00 95.81 101 ALA A CA 1
ATOM 842 C C . ALA A 1 101 ? -4.507 0.082 2.470 1.00 95.81 101 ALA A C 1
ATOM 844 O O . ALA A 1 101 ? -5.465 -0.652 2.703 1.00 95.81 101 ALA A O 1
ATOM 845 N N . ILE A 1 102 ? -3.336 -0.037 3.093 1.00 96.75 102 ILE A N 1
ATOM 846 C CA . ILE A 1 102 ? -3.136 -0.825 4.312 1.00 96.75 102 ILE A CA 1
ATOM 847 C C . ILE A 1 102 ? -2.761 0.159 5.409 1.00 96.75 102 ILE A C 1
ATOM 849 O O . ILE A 1 102 ? -1.886 1.004 5.214 1.00 96.75 102 ILE A O 1
ATOM 853 N N . SER A 1 103 ? -3.442 0.097 6.548 1.00 94.19 103 SER A N 1
ATOM 854 C CA . SER A 1 103 ? -3.262 1.088 7.608 1.00 94.19 103 SER A CA 1
ATOM 855 C C . SER A 1 103 ? -3.734 0.571 8.965 1.00 94.19 103 SER A C 1
ATOM 857 O O . SER A 1 103 ? -4.558 -0.345 8.999 1.00 94.19 103 SER A O 1
ATOM 859 N N . PRO A 1 104 ? -3.307 1.183 10.081 1.00 93.25 104 PRO A N 1
ATOM 860 C CA . PRO A 1 104 ? -4.108 1.188 11.292 1.00 93.25 104 PRO A CA 1
ATOM 861 C C . PRO A 1 104 ? -5.438 1.890 11.014 1.00 93.25 104 PRO A C 1
ATOM 863 O O . PRO A 1 104 ? -5.485 2.972 10.420 1.00 93.25 104 PRO A O 1
ATOM 866 N N . THR A 1 105 ? -6.535 1.257 11.403 1.00 92.12 105 THR A N 1
ATOM 867 C CA . THR A 1 105 ? -7.893 1.682 11.052 1.00 92.12 105 THR A CA 1
ATOM 868 C C . THR A 1 105 ? -8.741 1.902 12.286 1.00 92.12 105 THR A C 1
ATOM 870 O O . THR A 1 105 ? -8.401 1.435 13.359 1.00 92.12 105 THR A O 1
ATOM 873 N N . ILE A 1 106 ? -9.860 2.597 12.125 1.00 88.88 106 ILE A N 1
ATOM 874 C CA . ILE A 1 106 ? -10.920 2.713 13.119 1.00 88.88 106 ILE A CA 1
ATOM 875 C C . ILE A 1 106 ? -12.250 2.283 12.495 1.00 88.88 106 ILE A C 1
ATOM 877 O O . ILE A 1 106 ? -12.452 2.410 11.281 1.00 88.88 106 ILE A O 1
ATOM 881 N N . LEU A 1 107 ? -13.182 1.815 13.325 1.00 86.19 107 LEU A N 1
ATOM 882 C CA . LEU A 1 107 ? -14.539 1.495 12.888 1.00 86.19 107 LEU A CA 1
ATOM 883 C C . LEU A 1 107 ? -15.449 2.716 13.007 1.00 86.19 107 LEU A C 1
ATOM 885 O O . LEU A 1 107 ? -15.661 3.265 14.089 1.00 86.19 107 LEU A O 1
ATOM 889 N N . ILE A 1 108 ? -16.036 3.101 11.878 1.00 81.81 108 ILE A N 1
ATOM 890 C CA . ILE A 1 108 ? -17.069 4.131 11.784 1.00 81.81 108 ILE A CA 1
ATOM 891 C C . ILE A 1 108 ? -18.435 3.493 11.473 1.00 81.81 108 ILE A C 1
ATOM 893 O O . ILE A 1 108 ? -18.538 2.311 11.129 1.00 81.81 108 ILE A O 1
ATOM 897 N N . LYS A 1 109 ? -19.510 4.281 11.599 1.00 75.62 109 LYS A N 1
ATOM 898 C CA . LYS A 1 109 ? -20.918 3.862 11.481 1.00 75.62 109 LYS A CA 1
ATOM 899 C C . LYS A 1 109 ? -21.134 2.842 10.356 1.00 75.62 109 LYS A C 1
ATOM 901 O O . LYS A 1 109 ? -20.692 3.050 9.227 1.00 75.62 109 LYS A O 1
ATOM 906 N N . ARG A 1 110 ? -21.899 1.783 10.658 1.00 75.88 110 ARG A N 1
ATOM 907 C CA . ARG A 1 110 ? -22.109 0.593 9.800 1.00 75.88 110 ARG A CA 1
ATOM 908 C C . ARG A 1 110 ? -20.854 -0.279 9.622 1.00 75.88 110 ARG A C 1
ATOM 910 O O . ARG A 1 110 ? -20.735 -0.942 8.599 1.00 75.88 110 ARG A O 1
ATOM 917 N N . ARG A 1 111 ? -19.942 -0.279 10.605 1.00 71.56 111 ARG A N 1
ATOM 918 C CA . ARG A 1 111 ? -18.694 -1.070 10.613 1.00 71.56 111 ARG A CA 1
ATOM 919 C C . ARG A 1 111 ? -17.795 -0.815 9.398 1.00 71.56 111 ARG A C 1
ATOM 921 O O . ARG A 1 111 ? -17.049 -1.694 8.981 1.00 71.56 111 ARG A O 1
ATOM 928 N N . LYS A 1 112 ? -17.863 0.386 8.820 1.00 82.31 112 LYS A N 1
ATOM 929 C CA . LYS A 1 112 ? -16.918 0.779 7.773 1.00 82.31 112 LYS A CA 1
ATOM 930 C C . LYS A 1 112 ? -15.562 1.046 8.419 1.00 82.31 112 LYS A C 1
ATOM 932 O O . LYS A 1 112 ? -15.512 1.655 9.486 1.00 82.31 112 LYS A O 1
ATOM 937 N N . LYS A 1 113 ? -14.484 0.611 7.774 1.00 87.62 113 LYS A N 1
ATOM 938 C CA . LYS A 1 113 ? -13.116 0.900 8.210 1.00 87.62 113 LYS A CA 1
ATOM 939 C C . LYS A 1 113 ? -12.663 2.231 7.618 1.00 87.62 113 LYS A C 1
ATOM 941 O O . LYS A 1 113 ? -12.938 2.527 6.458 1.00 87.62 113 LYS A O 1
ATOM 946 N N . ALA A 1 114 ? -11.985 3.035 8.423 1.00 87.88 114 ALA A N 1
ATOM 947 C CA . ALA A 1 114 ? -11.346 4.273 7.996 1.00 87.88 114 ALA A CA 1
ATOM 948 C C . ALA A 1 114 ? -9.916 4.294 8.529 1.00 87.88 114 ALA A C 1
ATOM 950 O O . ALA A 1 114 ? -9.687 3.850 9.650 1.00 87.88 114 ALA A O 1
ATOM 951 N N . SER A 1 115 ? -8.952 4.788 7.752 1.00 89.75 115 SER A N 1
ATOM 952 C CA . SER A 1 115 ? -7.578 4.903 8.249 1.00 89.75 115 SER A CA 1
ATOM 953 C C . SER A 1 115 ? -7.519 5.885 9.418 1.00 89.75 115 SER A C 1
ATOM 955 O O . SER A 1 115 ? -8.145 6.939 9.360 1.00 89.75 115 SER A O 1
ATOM 957 N N . ILE A 1 116 ? -6.739 5.577 10.453 1.00 88.69 116 ILE A N 1
ATOM 958 C CA . ILE A 1 116 ? -6.525 6.501 11.572 1.00 88.69 116 ILE A CA 1
ATOM 959 C C . ILE A 1 116 ? -5.833 7.795 11.112 1.00 88.69 116 ILE A C 1
ATOM 961 O O . ILE A 1 116 ? -6.079 8.862 11.665 1.00 88.69 116 ILE A O 1
ATOM 965 N N . GLY A 1 117 ? -5.017 7.713 10.055 1.00 85.56 117 GLY A N 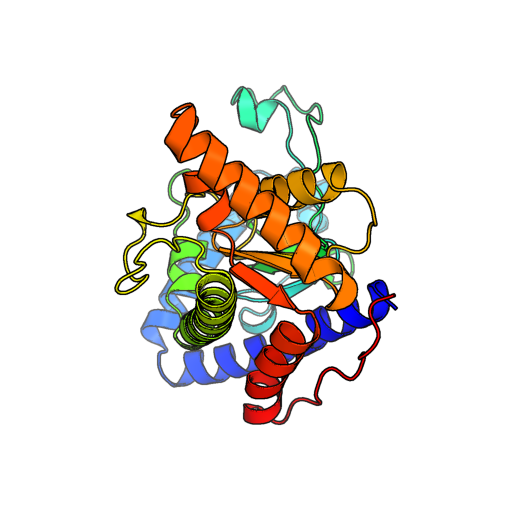1
ATOM 966 C CA . GLY A 1 117 ? -4.251 8.842 9.529 1.00 85.56 117 GLY A CA 1
ATOM 967 C C . GLY A 1 117 ? -5.099 9.975 8.950 1.00 85.56 117 GLY A C 1
ATOM 968 O O . GLY A 1 117 ? -4.594 11.078 8.817 1.00 85.56 117 GLY A O 1
ATOM 969 N N . ILE A 1 118 ? -6.383 9.743 8.645 1.00 82.56 118 ILE A N 1
ATOM 970 C CA . ILE A 1 118 ? -7.279 10.786 8.099 1.00 82.56 118 ILE A CA 1
ATOM 971 C C . ILE A 1 118 ? -7.675 11.832 9.142 1.00 82.56 118 ILE A C 1
ATOM 973 O O . ILE A 1 118 ? -8.260 12.857 8.802 1.00 82.56 118 ILE A O 1
ATOM 977 N N . PHE A 1 119 ? -7.453 11.528 10.418 1.00 80.00 119 PHE A N 1
ATOM 978 C CA . PHE A 1 119 ? -7.716 12.442 11.511 1.00 80.00 119 PHE A CA 1
ATOM 979 C C . PHE A 1 119 ? -6.443 13.208 11.832 1.00 80.00 119 PHE A C 1
ATOM 981 O O . PHE A 1 119 ? -5.337 12.708 11.645 1.00 80.00 119 PHE A O 1
ATOM 988 N N . ARG A 1 120 ? -6.596 14.413 12.376 1.00 70.12 120 ARG A N 1
ATOM 989 C CA . ARG A 1 120 ? -5.465 15.167 12.907 1.00 70.12 120 ARG A CA 1
ATOM 990 C C . ARG A 1 120 ? -4.884 14.417 14.107 1.00 70.12 120 ARG A C 1
ATOM 992 O O . ARG A 1 120 ? -5.443 14.454 15.203 1.00 70.12 120 ARG A O 1
ATOM 999 N N . LEU A 1 121 ? -3.793 13.701 13.868 1.00 68.12 121 LEU A N 1
ATOM 1000 C CA . LEU A 1 121 ? -3.039 12.994 14.896 1.00 68.12 121 LEU A CA 1
ATOM 1001 C C . LEU A 1 121 ? -2.050 13.945 15.584 1.00 68.12 121 LEU A C 1
ATOM 1003 O O . LEU A 1 121 ? -1.759 15.032 15.081 1.00 68.12 121 LEU A O 1
ATOM 1007 N N . THR A 1 122 ? -1.535 13.547 16.748 1.00 65.19 122 THR A N 1
ATOM 1008 C CA . THR A 1 122 ? -0.478 14.304 17.441 1.00 65.19 122 THR A CA 1
ATOM 1009 C C . THR A 1 122 ? 0.796 14.379 16.613 1.00 65.19 122 THR A C 1
ATOM 1011 O O . THR A 1 122 ? 1.023 13.534 15.763 1.00 65.19 122 THR A O 1
ATOM 1014 N N . GLU A 1 123 ? 1.686 15.325 16.901 1.00 61.53 123 GLU A N 1
ATOM 1015 C CA . GLU A 1 123 ? 2.980 15.400 16.209 1.00 61.53 123 GLU A CA 1
ATOM 1016 C C . GLU A 1 123 ? 3.832 14.128 16.380 1.00 61.53 123 GLU A C 1
ATOM 1018 O O . GLU A 1 123 ? 4.525 13.731 15.442 1.00 61.53 123 GLU A O 1
ATOM 1023 N N . ASP A 1 124 ? 3.677 13.450 17.525 1.00 60.12 124 ASP A N 1
ATOM 1024 C CA . ASP A 1 124 ? 4.347 12.202 17.902 1.00 60.12 124 ASP A CA 1
ATOM 1025 C C . ASP A 1 124 ? 3.465 10.967 17.643 1.00 60.12 124 ASP A C 1
ATOM 1027 O O . ASP A 1 124 ? 3.041 10.262 18.568 1.00 60.12 124 ASP A O 1
ATOM 1031 N N . VAL A 1 125 ? 3.111 10.716 16.380 1.00 71.00 125 VAL A N 1
ATOM 1032 C CA . VAL A 1 125 ? 2.401 9.484 16.000 1.00 71.00 125 VAL A CA 1
ATOM 1033 C C . VAL A 1 125 ? 3.385 8.326 15.890 1.00 71.00 125 VAL A C 1
ATOM 1035 O O . VAL A 1 125 ? 4.066 8.188 14.875 1.00 71.00 125 VAL A O 1
ATOM 1038 N N . ASP A 1 126 ? 3.420 7.437 16.883 1.00 84.88 126 ASP A N 1
ATOM 1039 C CA . ASP A 1 126 ? 4.255 6.230 16.793 1.00 84.88 126 ASP A CA 1
ATOM 1040 C C . ASP A 1 126 ? 3.465 5.017 16.271 1.00 84.88 126 ASP A C 1
ATOM 1042 O O . ASP A 1 126 ? 4.071 4.013 15.914 1.00 84.88 126 ASP A O 1
ATOM 1046 N N . VAL A 1 127 ? 2.127 5.085 16.152 1.00 88.69 127 VAL A N 1
ATOM 1047 C CA . VAL A 1 127 ? 1.310 3.914 15.756 1.00 88.69 127 VAL A CA 1
ATOM 1048 C C . VAL A 1 127 ? 1.708 3.343 14.391 1.00 88.69 127 VAL A C 1
ATOM 1050 O O . VAL A 1 127 ? 1.909 2.138 14.274 1.00 88.69 127 VAL A O 1
ATOM 1053 N N . PHE A 1 128 ? 1.915 4.188 13.374 1.00 90.31 128 PHE A N 1
ATOM 1054 C CA . PHE A 1 128 ? 2.352 3.735 12.048 1.00 90.31 128 PHE A CA 1
ATOM 1055 C C . PHE A 1 128 ? 3.739 3.102 12.090 1.00 90.31 128 PHE A C 1
ATOM 1057 O O . PHE A 1 128 ? 3.974 2.095 11.432 1.00 90.31 128 PHE A O 1
ATOM 1064 N N . LYS A 1 129 ? 4.654 3.669 12.879 1.00 89.69 129 LYS A N 1
ATOM 1065 C CA . LYS A 1 129 ? 6.012 3.150 13.048 1.00 89.69 129 LYS A CA 1
ATOM 1066 C C . LYS A 1 129 ? 6.023 1.829 13.813 1.00 89.69 129 LYS A C 1
ATOM 1068 O O . LYS A 1 129 ? 6.727 0.906 13.420 1.00 89.69 129 LYS A O 1
ATOM 1073 N N . LYS A 1 130 ? 5.222 1.703 14.869 1.00 91.75 130 LYS A N 1
ATOM 1074 C CA . LYS A 1 130 ? 5.051 0.455 15.618 1.00 91.75 130 LYS A CA 1
ATOM 1075 C C . LYS A 1 130 ? 4.443 -0.646 14.750 1.00 91.75 130 LYS A C 1
ATOM 1077 O O . LYS A 1 130 ? 4.987 -1.739 14.696 1.00 91.75 130 LYS A O 1
ATOM 1082 N N . VAL A 1 131 ? 3.380 -0.340 14.008 1.00 92.56 131 VAL A N 1
ATOM 1083 C CA . VAL A 1 131 ? 2.754 -1.297 13.085 1.00 92.56 131 VAL A CA 1
ATOM 1084 C C . VAL A 1 131 ? 3.699 -1.689 11.950 1.00 92.56 131 VAL A C 1
ATOM 1086 O O . VAL A 1 131 ? 3.792 -2.859 11.601 1.00 92.56 131 VAL A O 1
ATOM 1089 N N . HIS A 1 132 ? 4.457 -0.740 11.405 1.00 92.25 132 HIS A N 1
ATOM 1090 C CA . HIS A 1 132 ? 5.467 -1.023 10.385 1.00 92.25 132 HIS A CA 1
ATOM 1091 C C . HIS A 1 132 ? 6.572 -1.965 10.880 1.00 92.25 132 HIS A C 1
ATOM 1093 O O . HIS A 1 132 ? 7.158 -2.698 10.090 1.00 92.25 132 HIS A O 1
ATOM 1099 N N . LYS A 1 133 ? 6.854 -1.986 12.188 1.00 91.44 133 LYS A N 1
ATOM 1100 C CA . LYS A 1 133 ? 7.871 -2.872 12.764 1.00 91.44 133 LYS A CA 1
ATOM 1101 C C . LYS A 1 133 ? 7.464 -4.339 12.828 1.00 91.44 133 LYS A C 1
ATOM 1103 O O . LYS A 1 133 ? 8.382 -5.157 12.939 1.00 91.44 133 LYS A O 1
ATOM 1108 N N . LEU A 1 134 ? 6.167 -4.642 12.730 1.00 93.19 134 LEU A N 1
ATOM 1109 C CA . LEU A 1 134 ? 5.635 -6.002 12.744 1.00 93.19 134 LEU A CA 1
ATOM 1110 C C . LEU A 1 134 ? 6.292 -6.847 11.649 1.00 93.19 134 LEU A C 1
ATOM 1112 O O . LEU A 1 134 ? 6.437 -6.410 10.506 1.00 93.19 134 LEU A O 1
ATOM 1116 N N . GLU A 1 135 ? 6.680 -8.070 12.001 1.00 93.31 135 GLU A N 1
ATOM 1117 C CA . GLU A 1 135 ? 7.456 -8.940 11.116 1.00 93.31 135 GLU A CA 1
ATOM 1118 C C . GLU A 1 135 ? 6.714 -9.241 9.808 1.00 93.31 135 GLU A C 1
ATOM 1120 O O . GLU A 1 135 ? 7.261 -9.041 8.726 1.00 93.31 135 GLU A O 1
ATOM 1125 N N . PHE A 1 136 ? 5.435 -9.618 9.885 1.00 94.62 136 PHE A N 1
ATOM 1126 C CA . PHE A 1 136 ? 4.627 -9.917 8.700 1.00 94.62 136 PHE A CA 1
ATOM 1127 C C . PHE A 1 136 ? 4.448 -8.703 7.769 1.00 94.62 136 PHE A C 1
ATOM 1129 O O . PHE A 1 136 ? 4.336 -8.871 6.555 1.00 94.62 136 PHE A O 1
ATOM 1136 N N . ILE A 1 137 ? 4.473 -7.478 8.310 1.00 96.00 137 ILE A N 1
ATOM 1137 C CA . ILE A 1 137 ? 4.429 -6.240 7.521 1.00 96.00 137 ILE A CA 1
ATOM 1138 C C . ILE A 1 137 ? 5.751 -6.000 6.800 1.00 96.00 137 ILE A C 1
ATOM 1140 O O . ILE A 1 137 ? 5.751 -5.732 5.597 1.00 96.00 137 ILE A O 1
ATOM 1144 N N . LYS A 1 138 ? 6.876 -6.131 7.511 1.00 94.25 138 LYS A N 1
ATOM 1145 C CA . LYS A 1 138 ? 8.210 -6.025 6.906 1.00 94.25 138 LYS A CA 1
ATOM 1146 C C . LYS A 1 138 ? 8.418 -7.080 5.830 1.00 94.25 138 LYS A C 1
ATOM 1148 O O . LYS A 1 138 ? 8.949 -6.768 4.770 1.00 94.25 138 LYS A O 1
ATOM 1153 N N . ASN A 1 139 ? 7.974 -8.310 6.073 1.00 95.06 139 ASN A N 1
ATOM 1154 C CA . ASN A 1 139 ? 8.095 -9.405 5.117 1.00 95.06 139 ASN A CA 1
ATOM 1155 C C . ASN A 1 139 ? 7.288 -9.127 3.841 1.00 95.06 139 ASN A C 1
ATOM 1157 O O . ASN A 1 139 ? 7.808 -9.317 2.737 1.00 95.06 139 ASN A O 1
ATOM 1161 N N . LEU A 1 140 ? 6.061 -8.607 3.974 1.00 96.44 140 LEU A N 1
ATOM 1162 C CA . LEU A 1 140 ? 5.255 -8.165 2.835 1.00 96.44 140 LEU A CA 1
ATOM 1163 C C . LEU A 1 140 ? 5.954 -7.049 2.048 1.00 96.44 140 LEU A C 1
ATOM 1165 O O . LEU A 1 140 ? 6.121 -7.168 0.833 1.00 96.44 140 LEU A O 1
ATOM 1169 N N . GLU A 1 141 ? 6.404 -5.992 2.729 1.00 95.31 141 GLU A N 1
ATOM 1170 C CA . GLU A 1 141 ? 7.120 -4.882 2.094 1.00 95.31 141 GLU A CA 1
ATOM 1171 C C . GLU A 1 141 ? 8.373 -5.360 1.354 1.00 95.31 141 GLU A C 1
ATOM 1173 O O . GLU A 1 141 ? 8.547 -5.040 0.179 1.00 95.31 141 GLU A O 1
ATOM 1178 N N . ASN A 1 142 ? 9.228 -6.139 2.019 1.00 94.06 142 ASN A N 1
ATOM 1179 C CA . ASN A 1 142 ? 10.486 -6.625 1.459 1.00 94.06 142 ASN A CA 1
ATOM 1180 C C . ASN A 1 142 ? 10.248 -7.468 0.204 1.00 94.06 142 ASN A C 1
ATOM 1182 O O . ASN A 1 142 ? 10.946 -7.297 -0.794 1.00 94.06 142 ASN A O 1
ATOM 1186 N N . THR A 1 143 ? 9.229 -8.331 0.219 1.00 96.00 143 THR A N 1
ATOM 1187 C CA . THR A 1 143 ? 8.900 -9.186 -0.931 1.00 96.00 143 THR A CA 1
ATOM 1188 C C . THR A 1 143 ? 8.418 -8.357 -2.123 1.00 96.00 143 THR A C 1
ATOM 1190 O O . THR A 1 143 ? 8.876 -8.557 -3.249 1.00 96.00 143 THR A O 1
ATOM 1193 N N . LEU A 1 144 ? 7.542 -7.375 -1.885 1.00 96.25 144 LEU A N 1
ATOM 1194 C CA . LEU A 1 144 ? 7.066 -6.454 -2.922 1.00 96.25 144 LEU A CA 1
ATOM 1195 C C . LEU A 1 144 ? 8.208 -5.583 -3.468 1.00 96.25 144 LEU A C 1
ATOM 1197 O O . LEU A 1 144 ? 8.347 -5.406 -4.679 1.00 96.25 144 LEU A O 1
ATOM 1201 N N . ARG A 1 145 ? 9.065 -5.071 -2.583 1.00 94.62 145 ARG A N 1
ATOM 1202 C CA . ARG A 1 145 ? 10.225 -4.255 -2.945 1.00 94.62 145 ARG A CA 1
ATOM 1203 C C . ARG A 1 145 ? 11.226 -5.046 -3.775 1.00 94.62 145 ARG A C 1
ATOM 1205 O O . ARG A 1 145 ? 11.701 -4.520 -4.775 1.00 94.62 145 ARG A O 1
ATOM 1212 N N . GLN A 1 146 ? 11.484 -6.305 -3.430 1.00 93.62 146 GLN A N 1
ATOM 1213 C CA . GLN A 1 146 ? 12.367 -7.176 -4.204 1.00 93.62 146 GLN A CA 1
ATOM 1214 C C . GLN A 1 146 ? 11.869 -7.344 -5.645 1.00 93.62 146 GLN A C 1
ATOM 1216 O O . GLN A 1 146 ? 12.652 -7.208 -6.582 1.00 93.62 146 GLN A O 1
ATOM 1221 N N . LYS A 1 147 ? 10.557 -7.530 -5.846 1.00 95.38 147 LYS A N 1
ATOM 1222 C CA . LYS A 1 147 ? 9.964 -7.566 -7.194 1.00 95.38 147 LYS A CA 1
ATOM 1223 C C . LYS A 1 147 ? 10.087 -6.244 -7.941 1.00 95.38 147 LYS A C 1
ATOM 1225 O O . LYS A 1 147 ? 10.381 -6.239 -9.134 1.00 95.38 147 LYS A O 1
ATOM 1230 N N . SER A 1 148 ? 9.945 -5.119 -7.249 1.00 95.06 148 SER A N 1
ATOM 1231 C CA . SER A 1 148 ? 10.226 -3.815 -7.852 1.00 95.06 148 SER A CA 1
ATOM 1232 C C . SER A 1 148 ? 11.705 -3.646 -8.211 1.00 95.06 148 SER A C 1
ATOM 1234 O O . SER A 1 148 ? 11.999 -3.054 -9.241 1.00 95.06 148 SER A O 1
ATOM 1236 N N . ILE A 1 149 ? 12.642 -4.149 -7.405 1.00 92.75 149 ILE A N 1
ATOM 1237 C CA . ILE A 1 149 ? 14.080 -4.087 -7.706 1.00 92.75 149 ILE A CA 1
ATOM 1238 C C . ILE A 1 149 ? 14.387 -4.887 -8.973 1.00 92.75 149 ILE A C 1
ATOM 1240 O O . ILE A 1 149 ? 15.027 -4.350 -9.874 1.00 92.75 149 ILE A O 1
ATOM 1244 N N . GLU A 1 150 ? 13.879 -6.120 -9.069 1.00 93.94 150 GLU A N 1
ATOM 1245 C CA . GLU A 1 150 ? 13.990 -6.961 -10.272 1.00 93.94 150 GLU A CA 1
ATOM 1246 C C . GLU A 1 150 ? 13.487 -6.200 -11.512 1.00 93.94 150 GLU A C 1
ATOM 1248 O O . GLU A 1 150 ? 14.178 -6.127 -12.529 1.00 93.94 150 GLU A O 1
ATOM 1253 N N . ASN A 1 151 ? 12.329 -5.541 -11.396 1.00 94.06 151 ASN A N 1
ATOM 1254 C CA . ASN A 1 151 ? 11.768 -4.724 -12.467 1.00 94.06 151 ASN A CA 1
ATOM 1255 C C . ASN A 1 151 ? 12.654 -3.529 -12.846 1.00 94.06 151 ASN A C 1
ATOM 1257 O O . ASN A 1 151 ? 12.774 -3.222 -14.021 1.00 94.06 151 ASN A O 1
ATOM 1261 N N . PHE A 1 152 ? 13.261 -2.811 -11.900 1.00 92.31 152 PHE A N 1
ATOM 1262 C CA . PHE A 1 152 ? 14.142 -1.684 -12.244 1.00 92.31 152 PHE A CA 1
ATOM 1263 C C . PHE A 1 152 ? 15.438 -2.168 -12.906 1.00 92.31 152 PHE A C 1
ATOM 1265 O O . PHE A 1 152 ? 15.911 -1.547 -13.860 1.00 92.31 152 PHE A O 1
ATOM 1272 N N . GLN A 1 153 ? 15.983 -3.291 -12.431 1.00 92.19 153 GLN A N 1
ATOM 1273 C CA . GLN A 1 153 ? 17.184 -3.916 -12.982 1.00 92.19 153 GLN A CA 1
ATOM 1274 C C . GLN A 1 153 ? 16.978 -4.380 -14.429 1.00 92.19 153 GLN A C 1
ATOM 1276 O O . GLN A 1 153 ? 17.849 -4.125 -15.258 1.00 92.19 153 GLN A O 1
ATOM 1281 N N . GLU A 1 154 ? 15.817 -4.962 -14.757 1.00 92.88 154 GLU A N 1
ATOM 1282 C CA . GLU A 1 154 ? 15.453 -5.379 -16.126 1.00 92.88 154 GLU A CA 1
ATOM 1283 C C . GLU A 1 154 ? 15.618 -4.237 -17.151 1.00 92.88 154 GLU A C 1
ATOM 1285 O O . GLU A 1 154 ? 16.014 -4.476 -18.290 1.00 92.88 154 GLU A O 1
ATOM 1290 N N . TYR A 1 155 ? 15.384 -2.983 -16.742 1.00 89.81 155 TYR A N 1
ATOM 1291 C CA . TYR A 1 155 ? 15.445 -1.802 -17.615 1.00 89.81 155 TYR A CA 1
ATOM 1292 C C . TYR A 1 155 ? 16.637 -0.879 -17.329 1.00 89.81 155 TYR A C 1
ATOM 1294 O O . TYR A 1 155 ? 16.644 0.267 -17.784 1.00 89.81 155 TYR A O 1
ATOM 1302 N N . ASN A 1 156 ? 17.646 -1.351 -16.589 1.00 88.69 156 ASN A N 1
ATOM 1303 C CA . ASN A 1 156 ? 18.832 -0.572 -16.206 1.00 88.69 156 ASN A CA 1
ATOM 1304 C C . ASN A 1 156 ? 18.498 0.768 -15.520 1.00 88.69 156 ASN A C 1
ATOM 1306 O O . ASN A 1 156 ? 19.223 1.757 -15.662 1.00 88.69 156 ASN A O 1
ATOM 1310 N N . LEU A 1 157 ? 17.387 0.822 -14.782 1.00 87.56 157 LEU A N 1
ATOM 1311 C CA . LEU A 1 157 ? 17.020 1.997 -14.007 1.00 87.56 157 LEU A CA 1
ATOM 1312 C C . LEU A 1 157 ? 17.774 1.999 -12.671 1.00 87.56 157 LEU A C 1
ATOM 1314 O O . LEU A 1 157 ? 17.733 1.002 -11.948 1.00 87.56 157 LEU A O 1
ATOM 1318 N N . PRO A 1 158 ? 18.418 3.116 -12.287 1.00 80.38 158 PRO A N 1
ATOM 1319 C CA . PRO A 1 158 ? 19.099 3.202 -11.004 1.00 80.38 158 PRO A CA 1
ATOM 1320 C C . PRO A 1 158 ? 18.071 3.168 -9.869 1.00 80.38 158 PRO A C 1
ATOM 1322 O O . PRO A 1 158 ? 17.383 4.157 -9.614 1.00 80.38 158 PRO A O 1
ATOM 1325 N N . TYR A 1 159 ? 17.937 2.033 -9.191 1.00 76.06 159 TYR A N 1
ATOM 1326 C CA . TYR A 1 159 ? 17.133 1.929 -7.976 1.00 76.06 159 TYR A CA 1
ATOM 1327 C C . TYR A 1 159 ? 17.956 2.445 -6.787 1.00 76.06 159 TYR A C 1
ATOM 1329 O O . TYR A 1 159 ? 19.167 2.200 -6.758 1.00 76.06 159 TYR A O 1
ATOM 1337 N N . PRO A 1 160 ? 17.369 3.159 -5.806 1.00 67.69 160 PRO A N 1
ATOM 1338 C CA . PRO A 1 160 ? 18.105 3.493 -4.596 1.00 67.69 160 PRO A CA 1
ATOM 1339 C C . PRO A 1 160 ? 18.630 2.198 -3.984 1.00 67.69 160 PRO A C 1
ATOM 1341 O O . PRO A 1 160 ? 17.872 1.239 -3.824 1.00 67.69 160 PRO A O 1
ATOM 1344 N N . HIS A 1 161 ? 19.911 2.159 -3.625 1.00 56.34 161 HIS A N 1
ATOM 1345 C CA . HIS A 1 161 ? 20.413 1.100 -2.762 1.00 56.34 161 HIS A CA 1
ATOM 1346 C C . HIS A 1 161 ? 19.749 1.265 -1.391 1.00 56.34 161 HIS A C 1
ATOM 1348 O O . HIS A 1 161 ? 20.297 1.894 -0.494 1.00 56.34 161 HIS A O 1
ATOM 1354 N N . PHE A 1 162 ? 18.550 0.708 -1.223 1.00 57.03 162 PHE A N 1
ATOM 1355 C CA . PHE A 1 162 ? 17.991 0.415 0.088 1.00 57.03 162 PHE A CA 1
ATOM 1356 C C . PHE A 1 162 ? 18.747 -0.801 0.619 1.00 57.03 162 PHE A C 1
ATOM 1358 O O . PHE A 1 162 ? 18.223 -1.911 0.663 1.00 57.03 162 PHE A O 1
ATOM 1365 N N . SER A 1 163 ? 20.028 -0.618 0.938 1.00 41.38 163 SER A N 1
ATOM 1366 C CA . SER A 1 163 ? 20.791 -1.597 1.698 1.00 41.38 163 SER A CA 1
ATOM 1367 C C . SER A 1 163 ? 20.159 -1.651 3.086 1.00 41.38 163 SER A C 1
ATOM 1369 O O . SER A 1 163 ? 20.506 -0.862 3.958 1.00 41.38 163 SER A O 1
ATOM 1371 N N . ASN A 1 164 ? 19.181 -2.542 3.238 1.00 45.41 164 ASN A N 1
ATOM 1372 C CA . ASN A 1 164 ? 18.375 -2.770 4.432 1.00 45.41 164 ASN A CA 1
ATOM 1373 C C . ASN A 1 164 ? 17.492 -1.567 4.814 1.00 45.41 164 ASN A C 1
ATOM 1375 O O . ASN A 1 164 ? 17.902 -0.683 5.560 1.00 45.41 164 ASN A O 1
ATOM 1379 N N . CYS A 1 165 ? 16.240 -1.571 4.342 1.00 48.53 165 CYS A N 1
ATOM 1380 C CA . CYS A 1 165 ? 15.150 -0.634 4.663 1.00 48.53 165 CYS A CA 1
ATOM 1381 C C . CYS A 1 165 ? 14.690 -0.694 6.141 1.00 48.53 165 CYS A C 1
ATOM 1383 O O . CYS A 1 165 ? 13.505 -0.805 6.456 1.00 48.53 165 CYS A O 1
ATOM 1385 N N . HIS A 1 166 ? 15.641 -0.632 7.071 1.00 50.66 166 HIS A N 1
ATOM 1386 C CA . HIS A 1 166 ? 15.419 -0.640 8.514 1.00 50.66 166 HIS A CA 1
ATOM 1387 C C . HIS A 1 166 ? 15.459 0.761 9.132 1.00 50.66 166 HIS A C 1
ATOM 1389 O O . HIS A 1 166 ? 15.040 0.921 10.280 1.00 50.66 166 HIS A O 1
ATOM 1395 N N . ASN A 1 167 ? 15.908 1.777 8.387 1.00 57.53 167 ASN A N 1
ATOM 1396 C CA . ASN A 1 167 ? 16.047 3.132 8.905 1.00 57.53 167 ASN A CA 1
ATOM 1397 C C . ASN A 1 167 ? 14.849 4.008 8.512 1.00 57.53 167 ASN A C 1
ATOM 1399 O O . ASN A 1 167 ? 14.538 4.209 7.341 1.00 57.53 167 ASN A O 1
ATOM 1403 N N . GLU A 1 168 ? 14.182 4.579 9.519 1.00 62.81 168 GLU A N 1
ATOM 1404 C CA . GLU A 1 168 ? 13.041 5.498 9.354 1.00 62.81 168 GLU A CA 1
ATOM 1405 C C . GLU A 1 168 ? 13.362 6.730 8.486 1.00 62.81 168 GLU A C 1
ATOM 1407 O O . GLU A 1 168 ? 12.457 7.326 7.907 1.00 62.81 168 GLU A O 1
ATOM 1412 N N . SER A 1 169 ? 14.640 7.109 8.373 1.00 62.66 169 SER A N 1
ATOM 1413 C CA . SER A 1 169 ? 15.112 8.230 7.548 1.00 62.66 169 SER A CA 1
ATOM 1414 C C . SER A 1 169 ? 14.863 8.054 6.053 1.00 62.66 169 SER A C 1
ATOM 1416 O O . SER A 1 169 ? 14.851 9.042 5.320 1.00 62.66 169 SER A O 1
ATOM 1418 N N . ASP A 1 170 ? 14.681 6.816 5.600 1.00 69.88 170 ASP A N 1
ATOM 1419 C CA . ASP A 1 170 ? 14.696 6.499 4.174 1.00 69.88 170 ASP A CA 1
ATOM 1420 C C . ASP A 1 170 ? 13.321 6.747 3.523 1.00 69.88 170 ASP A C 1
ATOM 1422 O O . ASP A 1 170 ? 13.218 6.973 2.308 1.00 6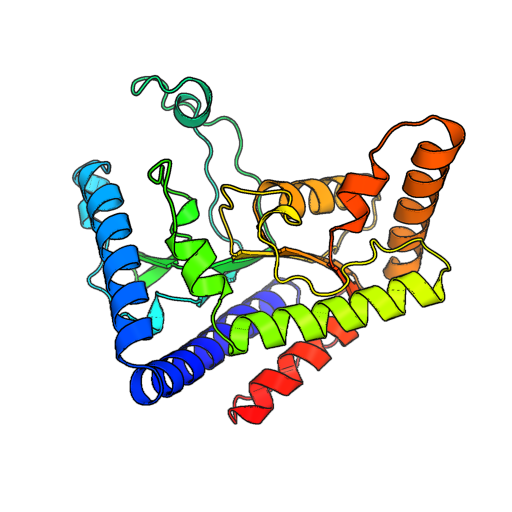9.88 170 ASP A O 1
ATOM 1426 N N . TYR A 1 171 ? 12.265 6.799 4.343 1.00 77.12 171 TYR A N 1
ATOM 1427 C CA . TYR A 1 171 ? 10.892 7.069 3.923 1.00 77.12 171 TYR A CA 1
ATOM 1428 C C . TYR A 1 171 ? 10.637 8.572 3.739 1.00 77.12 171 TYR A C 1
ATOM 1430 O O . TYR A 1 171 ? 11.019 9.400 4.564 1.00 77.12 171 TYR A O 1
ATOM 1438 N N . ASN A 1 172 ? 9.944 8.936 2.654 1.00 76.81 172 ASN A N 1
ATOM 1439 C CA . ASN A 1 172 ? 9.592 10.334 2.369 1.00 76.81 172 ASN A CA 1
ATOM 1440 C C . ASN A 1 172 ? 8.563 10.887 3.354 1.00 76.81 172 ASN A C 1
ATOM 1442 O O . ASN A 1 172 ? 8.682 12.018 3.823 1.00 76.81 172 ASN A O 1
ATOM 1446 N N . ASN A 1 173 ? 7.521 10.099 3.615 1.00 81.75 173 ASN A N 1
ATOM 1447 C CA . ASN A 1 173 ? 6.358 10.561 4.343 1.00 81.75 173 ASN A CA 1
ATOM 1448 C C . ASN A 1 173 ? 6.470 10.206 5.825 1.00 81.75 173 ASN A C 1
ATOM 1450 O O . ASN A 1 173 ? 6.215 9.074 6.234 1.00 81.75 173 ASN A O 1
ATOM 1454 N N . LYS A 1 174 ? 6.850 11.202 6.630 1.00 79.06 174 LYS A N 1
ATOM 1455 C CA . LYS A 1 174 ? 6.966 11.069 8.089 1.00 79.06 174 LYS A CA 1
ATOM 1456 C C . LYS A 1 174 ? 5.614 11.102 8.807 1.00 79.06 174 LYS A C 1
ATOM 1458 O O . LYS A 1 174 ? 5.540 10.692 9.959 1.00 79.06 174 LYS A O 1
ATOM 1463 N N . ARG A 1 175 ? 4.558 11.593 8.146 1.00 80.94 175 ARG A N 1
ATOM 1464 C CA . ARG A 1 175 ? 3.187 11.678 8.678 1.00 80.94 175 ARG A CA 1
ATOM 1465 C C . ARG A 1 175 ? 2.200 11.084 7.663 1.00 80.94 175 ARG A C 1
ATOM 1467 O O . ARG A 1 175 ? 1.399 11.815 7.082 1.00 80.94 175 ARG A O 1
ATOM 1474 N N . PRO A 1 176 ? 2.289 9.771 7.403 1.00 88.25 176 PRO A N 1
ATOM 1475 C CA . PRO A 1 176 ? 1.475 9.136 6.382 1.00 88.25 176 PRO A CA 1
ATOM 1476 C C . PRO A 1 176 ? -0.001 9.059 6.793 1.00 88.25 176 PRO A C 1
ATOM 1478 O O . PRO A 1 176 ? -0.317 8.818 7.958 1.00 88.25 176 PRO A O 1
ATOM 1481 N N . LEU A 1 177 ? -0.911 9.172 5.819 1.00 89.19 177 LEU A N 1
ATOM 1482 C CA . LEU A 1 177 ? -2.309 8.775 6.013 1.00 89.19 177 LEU A CA 1
ATOM 1483 C C . LEU A 1 177 ? -2.454 7.252 6.041 1.00 89.19 177 LEU A C 1
ATOM 1485 O O . LEU A 1 177 ? -3.355 6.734 6.701 1.00 89.19 177 LEU A O 1
ATOM 1489 N N . HIS A 1 178 ? -1.600 6.544 5.298 1.00 92.50 178 HIS A N 1
ATOM 1490 C CA . HIS A 1 178 ? -1.641 5.094 5.125 1.00 92.50 178 HIS A CA 1
ATOM 1491 C C . HIS A 1 178 ? -0.255 4.474 5.271 1.00 92.50 178 HIS A C 1
ATOM 1493 O O . HIS A 1 178 ? 0.747 5.040 4.839 1.00 92.50 178 HIS A O 1
ATOM 1499 N N . LEU A 1 179 ? -0.179 3.268 5.828 1.00 94.50 179 LEU A N 1
ATOM 1500 C CA . LEU A 1 179 ? 1.094 2.561 5.879 1.00 94.50 179 LEU A CA 1
ATOM 1501 C C . LEU A 1 179 ? 1.537 2.166 4.467 1.00 94.50 179 LEU A C 1
ATOM 1503 O O . LEU A 1 179 ? 2.629 2.539 4.052 1.00 94.50 179 LEU A O 1
ATOM 1507 N N . PHE A 1 180 ? 0.652 1.512 3.715 1.00 96.94 180 PHE A N 1
ATOM 1508 C CA . PHE A 1 180 ? 0.814 1.283 2.280 1.00 96.94 180 PHE A CA 1
ATOM 1509 C C . PHE A 1 180 ? -0.253 2.060 1.522 1.00 96.94 180 PHE A C 1
ATOM 1511 O O . PHE A 1 180 ? -1.429 1.994 1.886 1.00 96.94 180 PHE A O 1
ATOM 1518 N N . GLY A 1 181 ? 0.154 2.764 0.472 1.00 96.38 181 GLY A N 1
ATOM 1519 C CA . GLY A 1 181 ? -0.742 3.403 -0.486 1.00 96.38 181 GLY A CA 1
ATOM 1520 C C . GLY A 1 181 ? -0.521 2.777 -1.847 1.00 96.38 181 GLY A C 1
ATOM 1521 O O . GLY A 1 181 ? 0.584 2.862 -2.376 1.00 96.38 181 GLY A O 1
ATOM 1522 N N . ILE A 1 182 ? -1.542 2.112 -2.372 1.00 97.06 182 ILE A N 1
ATOM 1523 C CA . ILE A 1 182 ? -1.465 1.331 -3.601 1.00 97.06 182 ILE A CA 1
ATOM 1524 C C . ILE A 1 182 ? -2.398 1.974 -4.620 1.00 97.06 182 ILE A C 1
ATOM 1526 O O . ILE A 1 182 ? -3.614 1.934 -4.438 1.00 97.06 182 ILE A O 1
ATOM 1530 N N . GLU A 1 183 ? -1.828 2.520 -5.689 1.00 95.31 183 GLU A N 1
ATOM 1531 C CA . GLU A 1 183 ? -2.593 2.948 -6.864 1.00 95.31 183 GLU A CA 1
ATOM 1532 C C . GLU A 1 183 ? -2.507 1.887 -7.947 1.00 95.31 183 GLU A C 1
ATOM 1534 O O . GLU A 1 183 ? -1.442 1.300 -8.182 1.00 95.31 183 GLU A O 1
ATOM 1539 N N . ILE A 1 184 ? -3.628 1.643 -8.619 1.00 91.44 184 ILE A N 1
ATOM 1540 C CA . ILE A 1 184 ? -3.707 0.687 -9.707 1.00 91.44 184 ILE A CA 1
ATOM 1541 C C . ILE A 1 184 ? -3.995 1.436 -11.004 1.00 91.44 184 ILE A C 1
ATOM 1543 O O . ILE A 1 184 ? -5.143 1.700 -11.366 1.00 91.44 184 ILE A O 1
ATOM 1547 N N . GLU A 1 185 ? -2.923 1.709 -11.745 1.00 86.00 185 GLU A N 1
ATOM 1548 C CA . GLU A 1 185 ? -2.965 2.446 -13.003 1.00 86.00 185 GLU A CA 1
ATOM 1549 C C . GLU A 1 185 ? -3.844 1.708 -14.021 1.00 86.00 185 GLU A C 1
ATOM 1551 O O . GLU A 1 185 ? -3.469 0.676 -14.584 1.00 86.00 185 GLU A O 1
ATOM 1556 N N . ASN A 1 186 ? -5.029 2.248 -14.281 1.00 73.50 186 ASN A N 1
ATOM 1557 C CA . ASN A 1 186 ? -6.002 1.686 -15.216 1.00 73.50 186 ASN A CA 1
ATOM 1558 C C . ASN A 1 186 ? -6.220 2.567 -16.456 1.00 73.50 186 ASN A C 1
ATOM 1560 O O . ASN A 1 186 ? -6.940 2.179 -17.381 1.00 73.50 186 ASN A O 1
ATOM 1564 N N . GLN A 1 187 ? -5.580 3.732 -16.515 1.00 68.75 187 GLN A N 1
ATOM 1565 C CA . GLN A 1 187 ? -5.754 4.724 -17.558 1.00 68.75 187 GLN A CA 1
ATOM 1566 C C . GLN A 1 187 ? -4.656 4.635 -18.623 1.00 68.75 187 GLN A C 1
ATOM 1568 O O . GLN A 1 187 ? -3.593 4.033 -18.482 1.00 68.75 187 GLN A O 1
ATOM 1573 N N . LYS A 1 188 ? -4.950 5.207 -19.795 1.00 63.09 188 LYS A N 1
ATOM 1574 C CA . LYS A 1 188 ? -4.018 5.210 -20.937 1.00 63.09 188 LYS A CA 1
ATOM 1575 C C . LYS A 1 188 ? -3.071 6.414 -20.937 1.00 63.09 188 LYS A C 1
ATOM 1577 O O . LYS A 1 188 ? -2.158 6.448 -21.761 1.00 63.09 188 LYS A O 1
ATOM 1582 N N . ASN A 1 189 ? -3.316 7.418 -20.094 1.00 70.81 189 ASN A N 1
ATOM 1583 C CA . ASN A 1 189 ? -2.698 8.738 -20.191 1.00 70.81 189 ASN A CA 1
ATOM 1584 C C . ASN A 1 189 ? -1.626 8.944 -19.107 1.00 70.81 189 ASN A C 1
ATOM 1586 O O . ASN A 1 189 ? -1.918 8.914 -17.920 1.00 70.81 189 ASN A O 1
ATOM 1590 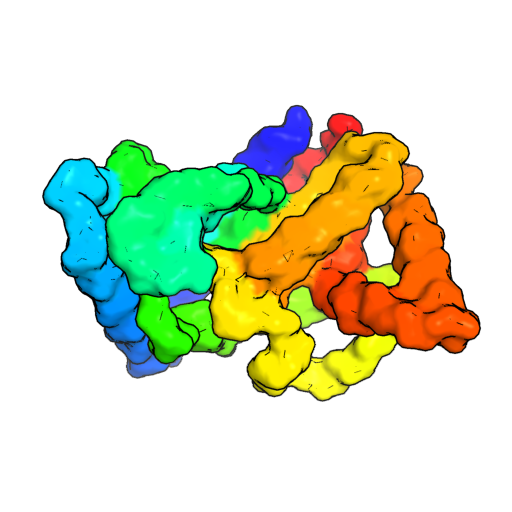N N . VAL A 1 190 ? -0.400 9.249 -19.546 1.00 70.00 190 VAL A N 1
ATOM 1591 C CA . VAL A 1 190 ? 0.802 9.442 -18.709 1.00 70.00 190 VAL A CA 1
ATOM 1592 C C . VAL A 1 190 ? 0.644 10.556 -17.662 1.00 70.00 190 VAL A C 1
ATOM 1594 O O . VAL A 1 190 ? 1.296 10.518 -16.623 1.00 70.00 190 VAL A O 1
ATOM 1597 N N . LYS A 1 191 ? -0.227 11.550 -17.894 1.00 74.25 191 LYS A N 1
ATOM 1598 C CA . LYS A 1 191 ? -0.502 12.589 -16.886 1.00 74.25 191 LYS A CA 1
ATOM 1599 C C . LYS A 1 191 ? -1.172 12.024 -15.633 1.00 74.25 191 LYS A C 1
ATOM 1601 O O . LYS A 1 191 ? -0.896 12.519 -14.546 1.00 74.25 191 LYS A O 1
ATOM 1606 N N . HIS A 1 192 ? -2.025 11.015 -15.792 1.00 82.75 192 HIS A N 1
ATOM 1607 C CA . HIS A 1 192 ? -2.680 10.361 -14.661 1.00 82.75 192 HIS A CA 1
ATOM 1608 C C . HIS A 1 192 ? -1.674 9.523 -13.885 1.00 82.75 192 HIS A C 1
ATOM 1610 O O . HIS A 1 192 ? -1.563 9.719 -12.685 1.00 82.75 192 HIS A O 1
ATOM 1616 N N . LEU A 1 193 ? -0.811 8.785 -14.587 1.00 87.38 193 LEU A N 1
ATOM 1617 C CA . LEU A 1 193 ? 0.281 8.036 -13.971 1.00 87.38 193 LEU A CA 1
ATOM 1618 C C . LEU A 1 193 ? 1.160 8.889 -13.049 1.00 87.38 193 LEU A C 1
ATOM 1620 O O . LEU A 1 193 ? 1.474 8.485 -11.935 1.00 87.38 193 LEU A O 1
ATOM 1624 N N . MET A 1 194 ? 1.561 10.088 -13.483 1.00 88.31 194 MET A N 1
ATOM 1625 C CA . MET A 1 194 ? 2.335 10.983 -12.613 1.00 88.31 194 MET A CA 1
ATOM 1626 C C . MET A 1 194 ? 1.521 11.431 -11.389 1.00 88.31 194 MET A C 1
ATOM 1628 O O . MET A 1 194 ? 2.070 11.531 -10.294 1.00 88.31 194 MET A O 1
ATOM 1632 N N . GLY A 1 195 ? 0.223 11.690 -11.567 1.00 88.94 195 GLY A N 1
ATOM 1633 C CA . GLY A 1 195 ? -0.700 11.974 -10.468 1.00 88.94 195 GLY A CA 1
ATOM 1634 C C . GLY A 1 195 ? -0.773 10.825 -9.461 1.00 88.94 195 GLY A C 1
ATOM 1635 O O . GLY A 1 195 ? -0.628 11.072 -8.268 1.00 88.94 195 GLY A O 1
ATOM 1636 N N . ASP A 1 196 ? -0.886 9.585 -9.936 1.00 91.81 196 ASP A N 1
ATOM 1637 C CA . ASP A 1 196 ? -0.948 8.378 -9.106 1.00 91.81 196 ASP A CA 1
ATOM 1638 C C . ASP A 1 196 ? 0.340 8.205 -8.284 1.00 91.81 196 ASP A C 1
ATOM 1640 O O . ASP A 1 196 ? 0.296 7.984 -7.074 1.00 91.81 196 ASP A O 1
ATOM 1644 N N . PHE A 1 197 ? 1.512 8.417 -8.897 1.00 93.31 197 PHE A N 1
ATOM 1645 C CA . PHE A 1 197 ? 2.785 8.434 -8.166 1.00 93.31 197 PHE A CA 1
ATOM 1646 C C . PHE A 1 197 ? 2.780 9.470 -7.037 1.00 93.31 197 PHE A C 1
ATOM 1648 O O . PHE A 1 197 ? 3.172 9.159 -5.910 1.00 93.31 197 PHE A O 1
ATOM 1655 N N . LEU A 1 198 ? 2.343 10.700 -7.325 1.00 91.56 198 LEU A N 1
ATOM 1656 C CA . LEU A 1 198 ? 2.303 11.777 -6.336 1.00 91.56 198 LEU A CA 1
ATOM 1657 C C . LEU A 1 198 ? 1.294 11.493 -5.217 1.00 91.56 198 LEU A C 1
ATOM 1659 O O . LEU A 1 198 ? 1.608 11.754 -4.055 1.00 91.56 198 LEU A O 1
ATOM 1663 N N . ASN A 1 199 ? 0.128 10.922 -5.524 1.00 91.00 199 ASN A N 1
ATOM 1664 C CA . ASN A 1 199 ? -0.855 10.503 -4.523 1.00 91.00 199 ASN A CA 1
ATOM 1665 C C . ASN A 1 199 ? -0.274 9.420 -3.609 1.00 91.00 199 ASN A C 1
ATOM 1667 O O . ASN A 1 199 ? -0.241 9.596 -2.391 1.00 91.00 199 ASN A O 1
ATOM 1671 N N . ALA A 1 200 ? 0.276 8.345 -4.179 1.00 93.69 200 ALA A N 1
ATOM 1672 C CA . ALA A 1 200 ? 0.889 7.277 -3.398 1.00 93.69 200 ALA A CA 1
ATOM 1673 C C . ALA A 1 200 ? 2.007 7.824 -2.489 1.00 93.69 200 ALA A C 1
ATOM 1675 O O . ALA A 1 200 ? 2.014 7.562 -1.284 1.00 93.69 200 ALA A O 1
ATOM 1676 N N . LEU A 1 201 ? 2.917 8.640 -3.034 1.00 92.69 201 LEU A N 1
ATOM 1677 C CA . LEU A 1 201 ? 4.033 9.246 -2.295 1.00 92.69 201 LEU A CA 1
ATOM 1678 C C . LEU A 1 201 ? 3.586 10.199 -1.180 1.00 92.69 201 LEU A C 1
ATOM 1680 O O . LEU A 1 201 ? 4.190 10.215 -0.107 1.00 92.69 201 LEU A O 1
ATOM 1684 N N . SER A 1 202 ? 2.565 11.017 -1.437 1.00 89.25 202 SER A N 1
ATOM 1685 C CA . SER A 1 202 ? 2.111 12.055 -0.501 1.00 89.25 202 SER A CA 1
ATOM 1686 C C . SER A 1 202 ? 1.255 11.509 0.636 1.00 89.25 202 SER A C 1
ATOM 1688 O O . SER A 1 202 ? 1.250 12.089 1.721 1.00 89.25 202 SER A O 1
ATOM 1690 N N . LEU A 1 203 ? 0.567 10.386 0.427 1.00 90.94 203 LEU A N 1
ATOM 1691 C CA . LEU A 1 203 ? -0.380 9.848 1.403 1.00 90.94 203 LEU A CA 1
ATOM 1692 C C . LEU A 1 203 ? 0.146 8.634 2.157 1.00 90.94 203 LEU A C 1
ATOM 1694 O O . LEU A 1 203 ? -0.411 8.293 3.200 1.00 90.94 203 LEU A O 1
ATOM 1698 N N . SER A 1 204 ? 1.193 7.971 1.663 1.00 92.62 204 SER A N 1
ATOM 1699 C CA . SER A 1 204 ? 1.653 6.721 2.260 1.00 92.62 204 SER A CA 1
ATOM 1700 C C . SER A 1 204 ? 3.116 6.707 2.659 1.00 92.62 204 SER A C 1
ATOM 1702 O O . SER A 1 204 ? 3.943 7.438 2.113 1.00 92.62 204 SER A O 1
ATOM 1704 N N . LYS A 1 205 ? 3.428 5.851 3.635 1.00 92.69 205 LYS A N 1
ATOM 1705 C CA . LYS A 1 205 ? 4.812 5.548 4.006 1.00 92.69 205 LYS A CA 1
ATOM 1706 C C . LYS A 1 205 ? 5.464 4.648 2.961 1.00 92.69 205 LYS A C 1
ATOM 1708 O O . LYS A 1 205 ? 6.596 4.908 2.562 1.00 92.69 205 LYS A O 1
ATOM 1713 N N . ILE A 1 206 ? 4.733 3.635 2.499 1.00 94.50 206 ILE A N 1
ATOM 1714 C CA . ILE A 1 206 ? 5.162 2.660 1.495 1.00 94.50 206 ILE A CA 1
ATOM 1715 C C . ILE A 1 206 ? 4.296 2.844 0.237 1.00 94.50 206 ILE A C 1
ATOM 1717 O O . ILE A 1 206 ? 3.220 2.246 0.132 1.00 94.50 206 ILE A O 1
ATOM 1721 N N . PRO A 1 207 ? 4.734 3.694 -0.708 1.00 95.81 207 PRO A N 1
ATOM 1722 C CA . PRO A 1 207 ? 4.007 3.940 -1.946 1.00 95.81 207 PRO A CA 1
ATOM 1723 C C . PRO A 1 207 ? 4.201 2.797 -2.942 1.00 95.81 207 PRO A C 1
ATOM 1725 O O . PRO A 1 207 ? 5.331 2.385 -3.219 1.00 95.81 207 PRO A O 1
ATOM 1728 N N . ILE A 1 208 ? 3.097 2.319 -3.512 1.00 97.31 208 ILE A N 1
ATOM 1729 C CA . ILE A 1 208 ? 3.061 1.235 -4.492 1.00 97.31 208 ILE A CA 1
ATOM 1730 C C . ILE A 1 208 ? 2.249 1.677 -5.705 1.00 97.31 208 ILE A C 1
ATOM 1732 O O . ILE A 1 208 ? 1.128 2.161 -5.570 1.00 97.31 208 ILE A O 1
ATOM 1736 N N . ILE A 1 209 ? 2.800 1.447 -6.892 1.00 96.62 209 ILE A N 1
ATOM 1737 C CA . ILE A 1 209 ? 2.085 1.574 -8.158 1.00 96.62 209 ILE A CA 1
ATOM 1738 C C . ILE A 1 209 ? 2.016 0.199 -8.803 1.00 96.62 209 ILE A C 1
ATOM 1740 O O . ILE A 1 209 ? 3.037 -0.442 -9.070 1.00 96.62 209 ILE A O 1
ATOM 1744 N N . VAL A 1 210 ? 0.792 -0.242 -9.059 1.00 95.31 210 VAL A N 1
ATOM 1745 C CA . VAL A 1 210 ? 0.493 -1.488 -9.753 1.00 95.31 210 VAL A CA 1
ATOM 1746 C C . VAL A 1 210 ? -0.034 -1.133 -11.134 1.00 95.31 210 VAL A C 1
ATOM 1748 O O . VAL A 1 210 ? -0.949 -0.329 -11.266 1.00 95.31 210 VAL A O 1
ATOM 1751 N N . THR A 1 211 ? 0.534 -1.714 -12.185 1.00 92.38 211 THR A N 1
ATOM 1752 C CA . THR A 1 211 ? 0.113 -1.416 -13.560 1.00 92.38 211 THR A CA 1
ATOM 1753 C C . THR A 1 211 ? -0.086 -2.694 -14.375 1.00 92.38 211 THR A C 1
ATOM 1755 O O . THR A 1 211 ? 0.654 -3.662 -14.179 1.00 92.38 211 THR A O 1
ATOM 1758 N N . PRO A 1 212 ? -1.071 -2.740 -15.292 1.00 90.44 212 PRO A N 1
ATOM 1759 C CA . PRO A 1 212 ? -1.219 -3.844 -16.226 1.00 90.44 212 PRO A CA 1
ATOM 1760 C C . PRO A 1 212 ? 0.062 -4.063 -17.028 1.00 90.44 212 PRO A C 1
ATOM 1762 O O . PRO A 1 212 ? 0.726 -3.114 -17.449 1.00 90.44 212 PRO A O 1
ATOM 1765 N N . GLU A 1 213 ? 0.352 -5.316 -17.339 1.00 90.69 213 GLU A N 1
ATOM 1766 C CA . GLU A 1 213 ? 1.559 -5.771 -18.031 1.00 90.69 213 GLU A CA 1
ATOM 1767 C C . GLU A 1 213 ? 1.762 -4.999 -19.345 1.00 90.69 213 GLU A C 1
ATOM 1769 O O . GLU A 1 213 ? 2.850 -4.502 -19.626 1.00 90.69 213 GLU A O 1
ATOM 1774 N N . ARG A 1 214 ? 0.674 -4.787 -20.101 1.00 88.12 214 ARG A N 1
ATOM 1775 C CA . ARG A 1 214 ? 0.650 -4.017 -21.362 1.00 88.12 214 ARG A CA 1
ATOM 1776 C C . ARG A 1 214 ? 1.072 -2.546 -21.230 1.00 88.12 214 ARG A C 1
ATOM 1778 O O . ARG A 1 214 ? 1.431 -1.923 -22.225 1.00 88.12 214 ARG A O 1
ATOM 1785 N N . ASN A 1 215 ? 0.946 -1.966 -20.038 1.00 88.56 215 ASN A N 1
ATOM 1786 C CA . ASN A 1 215 ? 1.247 -0.561 -19.759 1.00 88.56 215 ASN A CA 1
ATOM 1787 C C . ASN A 1 215 ? 2.575 -0.391 -19.009 1.00 88.56 215 ASN A C 1
ATOM 1789 O O . ASN A 1 215 ? 3.075 0.732 -18.920 1.00 88.56 215 ASN A O 1
ATOM 1793 N N . PHE A 1 216 ? 3.172 -1.485 -18.534 1.00 91.38 216 PHE A N 1
ATOM 1794 C CA . PHE A 1 216 ? 4.380 -1.468 -17.718 1.00 91.38 216 PHE A CA 1
ATOM 1795 C C . PHE A 1 216 ? 5.543 -0.734 -18.394 1.00 91.38 216 PHE A C 1
ATOM 1797 O O . PHE A 1 216 ? 6.153 0.153 -17.803 1.00 91.38 216 PHE A O 1
ATOM 1804 N N . GLU A 1 217 ? 5.791 -1.012 -19.677 1.00 91.00 217 GLU A N 1
ATOM 1805 C CA . GLU A 1 217 ? 6.867 -0.362 -20.435 1.00 91.00 217 GLU A CA 1
ATOM 1806 C C . GLU A 1 217 ? 6.691 1.167 -20.508 1.00 91.00 217 GLU A C 1
ATOM 1808 O O . GLU A 1 217 ? 7.665 1.918 -20.463 1.00 91.00 217 GLU A O 1
ATOM 1813 N N . LYS A 1 218 ? 5.446 1.662 -20.582 1.00 90.19 218 LYS A N 1
ATOM 1814 C CA . LYS A 1 218 ? 5.173 3.110 -20.598 1.00 90.19 218 LYS A CA 1
ATOM 1815 C C . LYS A 1 218 ? 5.511 3.754 -19.259 1.00 90.19 218 LYS A C 1
ATOM 1817 O O . LYS A 1 218 ? 6.091 4.839 -19.245 1.00 90.19 218 LYS A O 1
ATOM 1822 N N . LEU A 1 219 ? 5.180 3.081 -18.158 1.00 92.88 219 LEU A N 1
ATOM 1823 C CA . LEU A 1 219 ? 5.550 3.521 -16.816 1.00 92.88 219 LEU A CA 1
ATOM 1824 C C . LEU A 1 219 ? 7.074 3.574 -16.675 1.00 92.88 219 LEU A C 1
ATOM 1826 O O . LEU A 1 219 ? 7.619 4.591 -16.250 1.00 92.88 219 LEU A O 1
ATOM 1830 N N . ILE A 1 220 ? 7.779 2.535 -17.119 1.00 93.44 220 ILE A N 1
ATOM 1831 C CA . ILE A 1 220 ? 9.243 2.512 -17.087 1.00 93.44 220 ILE A CA 1
ATOM 1832 C C . ILE A 1 220 ? 9.853 3.637 -17.932 1.00 93.44 220 ILE A C 1
ATOM 1834 O O . ILE A 1 220 ? 10.768 4.319 -17.473 1.00 93.44 220 ILE A O 1
ATOM 1838 N N . LYS A 1 221 ? 9.325 3.905 -19.134 1.00 92.12 221 LYS A N 1
ATOM 1839 C CA . LYS A 1 221 ? 9.772 5.034 -19.969 1.00 92.12 221 LYS A CA 1
ATOM 1840 C C . LYS A 1 221 ? 9.605 6.381 -19.267 1.00 92.12 221 LYS A C 1
ATOM 1842 O O . LYS A 1 221 ? 10.474 7.241 -19.402 1.00 92.12 221 LYS A O 1
ATOM 1847 N N . MET A 1 222 ? 8.534 6.563 -18.492 1.00 93.00 222 MET A N 1
ATOM 1848 C CA . MET A 1 222 ? 8.354 7.759 -17.664 1.00 93.00 222 MET A CA 1
ATOM 1849 C C . MET A 1 222 ? 9.455 7.868 -16.600 1.00 93.00 222 MET A C 1
ATOM 1851 O O . MET A 1 222 ? 10.051 8.933 -16.453 1.00 93.00 222 MET A O 1
ATOM 1855 N N . LEU A 1 223 ? 9.777 6.775 -15.904 1.00 93.81 223 LEU A N 1
ATOM 1856 C CA . LEU A 1 223 ? 10.854 6.759 -14.909 1.00 93.81 223 LEU A CA 1
ATOM 1857 C C . LEU A 1 223 ? 12.234 7.007 -15.534 1.00 93.81 223 LEU A C 1
ATOM 1859 O O . LEU A 1 223 ? 13.015 7.782 -14.987 1.00 93.81 223 LEU A O 1
ATOM 1863 N N . LEU A 1 224 ? 12.513 6.424 -16.704 1.00 93.19 224 LEU A N 1
ATOM 1864 C CA . LEU A 1 224 ? 13.737 6.670 -17.479 1.00 93.19 224 LEU A CA 1
ATOM 1865 C C . LEU A 1 224 ? 13.855 8.134 -17.895 1.00 93.19 224 LEU A C 1
ATOM 1867 O O . LEU A 1 224 ? 14.922 8.738 -17.764 1.00 93.19 224 LEU A O 1
ATOM 1871 N N . PHE A 1 225 ? 12.755 8.728 -18.357 1.00 93.19 225 PHE A N 1
ATOM 1872 C CA . PHE A 1 225 ? 12.707 10.154 -18.644 1.00 93.19 225 PHE A CA 1
ATOM 1873 C C . PHE A 1 225 ? 13.018 10.976 -17.387 1.00 93.19 225 PHE A C 1
ATOM 1875 O O . PHE A 1 225 ? 13.908 11.825 -17.419 1.00 93.19 225 PHE A O 1
ATOM 1882 N N . SER A 1 226 ? 12.371 10.686 -16.257 1.00 93.06 226 SER A N 1
ATOM 1883 C CA . SER A 1 226 ? 12.647 11.357 -14.984 1.00 93.06 226 SER A CA 1
ATOM 1884 C C . SER A 1 226 ? 14.110 11.212 -14.548 1.00 93.06 226 SER A C 1
ATOM 1886 O O . SER A 1 226 ? 14.711 12.199 -14.121 1.00 93.06 226 SER A O 1
ATOM 1888 N N . ALA A 1 227 ? 14.711 10.027 -14.692 1.00 92.12 227 ALA A N 1
ATOM 1889 C CA . ALA A 1 227 ? 16.124 9.782 -14.395 1.00 92.12 227 ALA A CA 1
ATOM 1890 C C . ALA A 1 227 ? 17.049 10.597 -15.314 1.00 92.12 227 ALA A C 1
ATOM 1892 O O . ALA A 1 227 ? 18.023 11.197 -14.858 1.00 92.12 227 ALA A O 1
ATOM 1893 N N . THR A 1 228 ? 16.705 10.681 -16.600 1.00 92.56 228 THR A N 1
ATOM 1894 C CA . THR A 1 228 ? 17.432 11.468 -17.604 1.00 92.56 228 THR A CA 1
ATOM 1895 C C . THR A 1 228 ? 17.396 12.956 -17.267 1.00 92.56 228 THR A C 1
ATOM 1897 O O . THR A 1 228 ? 18.432 13.619 -17.276 1.00 92.56 228 THR A O 1
ATOM 1900 N N . ILE A 1 229 ? 16.223 13.482 -16.907 1.00 92.94 229 ILE A N 1
ATOM 1901 C CA . ILE A 1 229 ? 16.065 14.871 -16.464 1.00 92.94 229 ILE A CA 1
ATOM 1902 C C . ILE A 1 229 ? 16.854 15.129 -15.174 1.00 92.94 229 ILE A C 1
ATOM 1904 O O . ILE A 1 229 ? 17.544 16.144 -15.079 1.00 92.94 229 ILE A O 1
ATOM 1908 N N . ASN A 1 230 ? 16.830 14.204 -14.214 1.00 91.62 230 ASN A N 1
ATOM 1909 C CA . ASN A 1 230 ? 17.638 14.311 -13.000 1.00 91.62 230 ASN A CA 1
ATOM 1910 C C . ASN A 1 230 ? 19.138 14.386 -13.316 1.00 91.62 230 ASN A C 1
ATOM 1912 O O . ASN A 1 230 ? 19.843 15.246 -12.792 1.00 91.62 230 ASN A O 1
ATOM 1916 N N . ASN A 1 231 ? 19.631 13.554 -14.233 1.00 89.75 231 ASN A N 1
A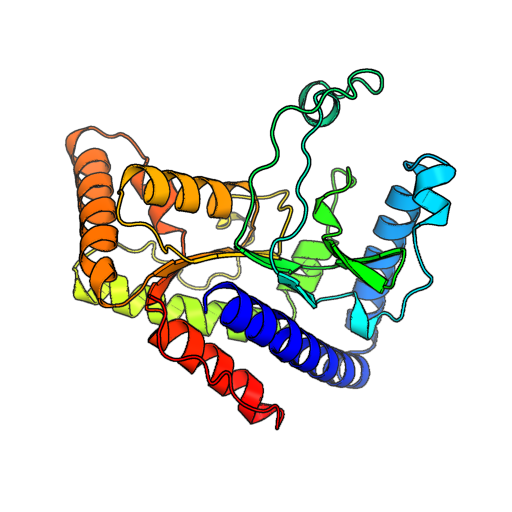TOM 1917 C CA . ASN A 1 231 ? 21.044 13.554 -14.590 1.00 89.75 231 ASN A CA 1
ATOM 1918 C C . ASN A 1 231 ? 21.456 14.807 -15.387 1.00 89.75 231 ASN A C 1
ATOM 1920 O O . ASN A 1 231 ? 22.403 15.502 -15.007 1.00 89.75 231 ASN A O 1
ATOM 1924 N N . LEU A 1 232 ? 20.728 15.116 -16.467 1.00 94.06 232 LEU A N 1
ATOM 1925 C CA . LEU A 1 232 ? 21.078 16.176 -17.419 1.00 94.06 232 LEU A CA 1
ATOM 1926 C C . LEU A 1 232 ? 20.729 17.581 -16.923 1.00 94.06 232 LEU A C 1
ATOM 1928 O O . LEU A 1 232 ? 21.442 18.533 -17.227 1.00 94.06 232 LEU A O 1
ATOM 1932 N N . LYS A 1 233 ? 19.608 17.728 -16.209 1.00 92.81 233 LYS A N 1
ATOM 1933 C CA . LYS A 1 233 ? 19.062 19.027 -15.782 1.00 92.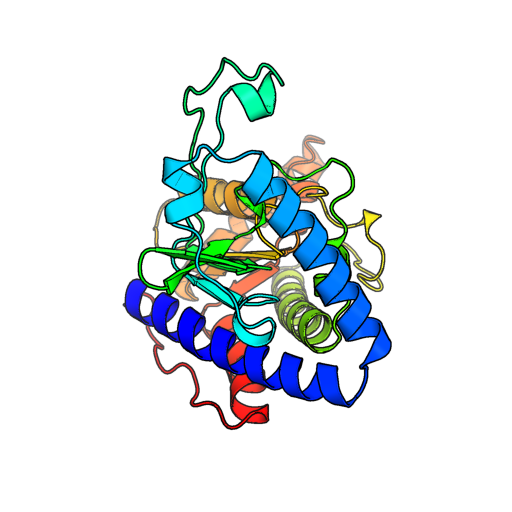81 233 LYS A CA 1
ATOM 1934 C C . LYS A 1 233 ? 19.146 19.253 -14.275 1.00 92.81 233 LYS A C 1
ATOM 1936 O O . LYS A 1 233 ? 18.782 20.332 -13.825 1.00 92.81 233 LYS A O 1
ATOM 1941 N N . LYS A 1 234 ? 19.613 18.263 -13.504 1.00 90.25 234 LYS A N 1
ATOM 1942 C CA . LYS A 1 234 ? 19.731 18.330 -12.036 1.00 90.25 234 LYS A CA 1
ATOM 1943 C C . LYS A 1 234 ? 18.402 18.608 -11.322 1.00 90.25 234 LYS A C 1
ATOM 1945 O O . LYS A 1 234 ? 18.392 19.135 -10.216 1.00 90.25 234 LYS A O 1
ATOM 1950 N N . VAL A 1 235 ? 17.277 18.231 -11.939 1.00 90.94 235 VAL A N 1
ATOM 1951 C CA . VAL A 1 235 ? 15.951 18.306 -11.308 1.00 90.94 235 VAL A CA 1
ATOM 1952 C C . VAL A 1 235 ? 15.668 16.975 -10.597 1.00 90.94 235 VAL A C 1
ATOM 1954 O O . VAL A 1 235 ? 15.480 15.964 -11.278 1.00 90.94 235 VAL A O 1
ATOM 1957 N N . PRO A 1 236 ? 15.578 16.940 -9.253 1.00 89.06 236 PRO A N 1
ATOM 1958 C CA . PRO A 1 236 ? 15.603 15.705 -8.464 1.00 89.06 236 PRO A CA 1
ATOM 1959 C C . PRO A 1 236 ? 14.282 14.919 -8.451 1.00 89.06 236 PRO A C 1
ATOM 1961 O O . PRO A 1 236 ? 14.017 14.174 -7.511 1.00 89.06 236 PRO A O 1
ATOM 1964 N N . ILE A 1 237 ? 13.450 15.036 -9.491 1.00 88.94 237 ILE A N 1
ATOM 1965 C CA . ILE A 1 237 ? 12.150 14.351 -9.571 1.00 88.94 237 ILE A CA 1
ATOM 1966 C C . ILE A 1 237 ? 12.306 12.830 -9.474 1.00 88.94 237 ILE A C 1
ATOM 1968 O O . ILE A 1 237 ? 11.540 12.163 -8.787 1.00 88.94 237 ILE A O 1
ATOM 1972 N N . TYR A 1 238 ? 13.349 12.273 -10.091 1.00 90.94 238 TYR A N 1
ATOM 1973 C CA . TYR A 1 238 ? 13.603 10.839 -10.031 1.00 90.94 238 TYR A CA 1
ATOM 1974 C C . TYR A 1 238 ? 13.931 10.347 -8.619 1.00 90.94 238 TYR A C 1
ATOM 1976 O O . TYR A 1 238 ? 13.491 9.265 -8.257 1.00 90.94 238 TYR A O 1
ATOM 1984 N N . ASN A 1 239 ? 14.623 11.147 -7.799 1.00 88.69 239 ASN A N 1
ATOM 1985 C CA . ASN A 1 239 ? 14.944 10.792 -6.409 1.00 88.69 239 ASN A CA 1
ATOM 1986 C C . ASN A 1 239 ? 13.688 10.672 -5.530 1.00 88.69 239 ASN A C 1
ATOM 1988 O O . ASN A 1 239 ? 13.729 10.078 -4.453 1.00 88.69 239 ASN A O 1
ATOM 1992 N N . LEU A 1 240 ? 12.586 11.287 -5.966 1.00 88.94 240 LEU A N 1
ATOM 1993 C CA . LEU A 1 240 ? 11.283 11.139 -5.341 1.00 88.94 240 LEU A CA 1
ATOM 1994 C C . LEU A 1 240 ? 10.565 9.891 -5.877 1.00 88.94 240 LEU A C 1
ATOM 1996 O O . LEU A 1 240 ? 10.106 9.068 -5.088 1.00 88.94 240 LEU A O 1
ATOM 2000 N N . LEU A 1 241 ? 10.492 9.741 -7.205 1.00 92.00 241 LEU A N 1
ATOM 2001 C CA . LEU A 1 241 ? 9.740 8.664 -7.864 1.00 92.00 241 LEU A CA 1
ATOM 2002 C C . LEU A 1 241 ? 10.363 7.277 -7.667 1.00 92.00 241 LEU A C 1
ATOM 2004 O O . LEU A 1 241 ? 9.641 6.291 -7.572 1.00 92.00 241 LEU A O 1
ATOM 2008 N N . ASN A 1 242 ? 11.687 7.180 -7.570 1.00 89.62 242 ASN A N 1
ATOM 2009 C CA . ASN A 1 242 ? 12.397 5.906 -7.424 1.00 89.62 242 ASN A CA 1
ATOM 2010 C C . ASN A 1 242 ? 12.218 5.243 -6.043 1.00 89.62 242 ASN A C 1
ATOM 2012 O O . ASN A 1 242 ? 12.689 4.128 -5.831 1.00 89.62 242 ASN A O 1
ATOM 2016 N N . LYS A 1 243 ? 11.530 5.911 -5.110 1.00 90.19 243 LYS A N 1
ATOM 2017 C CA . LYS A 1 243 ? 11.142 5.361 -3.803 1.00 90.19 243 LYS A CA 1
ATOM 2018 C C . LYS A 1 243 ? 9.846 4.549 -3.864 1.00 90.19 243 LYS A C 1
ATOM 2020 O O . LYS A 1 243 ? 9.532 3.831 -2.916 1.00 90.19 243 LYS A O 1
ATOM 2025 N N . VAL A 1 244 ? 9.110 4.664 -4.966 1.00 94.19 244 VAL A N 1
ATOM 2026 C CA . VAL A 1 244 ? 7.872 3.933 -5.227 1.00 94.19 244 VAL A CA 1
ATOM 2027 C C . VAL A 1 244 ? 8.175 2.492 -5.622 1.00 94.19 244 VAL A C 1
ATOM 2029 O O . VAL A 1 244 ? 9.045 2.230 -6.451 1.00 94.19 244 VAL A O 1
ATOM 2032 N N . ILE A 1 245 ? 7.442 1.553 -5.027 1.00 95.88 245 ILE A N 1
ATOM 2033 C CA . ILE A 1 245 ? 7.450 0.146 -5.428 1.00 95.88 245 ILE A CA 1
ATOM 2034 C C . ILE A 1 245 ? 6.595 0.020 -6.693 1.00 95.88 245 ILE A C 1
ATOM 2036 O O . ILE A 1 245 ? 5.416 0.360 -6.682 1.00 95.88 245 ILE A O 1
ATOM 2040 N N . VAL A 1 246 ? 7.181 -0.473 -7.781 1.00 95.88 246 VAL A N 1
ATOM 2041 C CA . VAL A 1 246 ? 6.519 -0.587 -9.087 1.00 95.88 246 VAL A CA 1
ATOM 2042 C C . VAL A 1 246 ? 6.368 -2.050 -9.466 1.00 95.88 246 VAL A C 1
ATOM 2044 O O . VAL A 1 246 ? 7.359 -2.775 -9.589 1.00 95.88 246 VAL A O 1
ATOM 2047 N N . LEU A 1 247 ? 5.126 -2.479 -9.688 1.00 96.38 247 LEU A N 1
ATOM 2048 C CA . LEU A 1 247 ? 4.787 -3.877 -9.950 1.00 96.38 247 LEU A CA 1
ATOM 2049 C C . LEU A 1 247 ? 3.826 -4.018 -11.129 1.00 96.38 247 LEU A C 1
ATOM 2051 O O . LEU A 1 247 ? 2.943 -3.188 -11.346 1.00 96.38 247 LEU A O 1
ATOM 2055 N N . LYS A 1 248 ? 3.973 -5.120 -11.866 1.00 95.06 248 LYS A N 1
ATOM 2056 C CA . LYS A 1 248 ? 2.926 -5.627 -12.759 1.00 95.06 248 LYS A CA 1
ATOM 2057 C C . LYS A 1 248 ? 1.768 -6.172 -11.909 1.00 95.06 248 LYS A C 1
ATOM 2059 O O . LYS A 1 248 ? 2.003 -6.638 -10.789 1.00 95.06 248 LYS A O 1
ATOM 2064 N N . VAL A 1 249 ? 0.536 -6.141 -12.419 1.00 93.31 249 VAL A N 1
ATOM 2065 C CA . VAL A 1 249 ? -0.643 -6.685 -11.711 1.00 93.31 249 VAL A CA 1
ATOM 2066 C C . VAL A 1 249 ? -0.415 -8.142 -11.315 1.00 93.31 249 VAL A C 1
ATOM 2068 O O . VAL A 1 249 ? -0.654 -8.503 -10.161 1.00 93.31 249 VAL A O 1
ATOM 2071 N N . ASP A 1 250 ? 0.117 -8.961 -12.221 1.00 93.44 250 ASP A N 1
ATOM 2072 C CA . ASP A 1 250 ? 0.390 -10.370 -11.946 1.00 93.44 250 ASP A CA 1
ATOM 2073 C C . ASP A 1 250 ? 1.461 -10.576 -10.877 1.00 93.44 250 ASP A C 1
ATOM 2075 O O . ASP A 1 250 ? 1.322 -11.467 -10.038 1.00 93.44 250 ASP A O 1
ATOM 2079 N N . GLN A 1 251 ? 2.501 -9.737 -10.851 1.00 95.94 251 GLN A N 1
ATOM 2080 C CA . GLN A 1 251 ? 3.527 -9.790 -9.806 1.00 95.94 251 GLN A CA 1
ATOM 2081 C C . GLN A 1 251 ? 2.921 -9.457 -8.443 1.00 95.94 251 GLN A C 1
ATOM 2083 O O . GLN A 1 251 ? 3.092 -10.220 -7.497 1.00 95.94 251 GLN A O 1
ATOM 2088 N N . PHE A 1 252 ? 2.161 -8.360 -8.359 1.00 96.50 252 PHE A N 1
ATOM 2089 C CA . PHE A 1 252 ? 1.493 -7.950 -7.128 1.00 96.50 252 PHE A CA 1
ATOM 2090 C C . PHE A 1 252 ? 0.537 -9.041 -6.625 1.00 96.50 252 PHE A C 1
ATOM 2092 O O . PHE A 1 252 ? 0.655 -9.493 -5.488 1.00 96.50 252 PHE A O 1
ATOM 2099 N N . ARG A 1 253 ? -0.349 -9.541 -7.495 1.00 95.50 253 ARG A N 1
ATOM 2100 C CA . ARG A 1 253 ? -1.299 -10.619 -7.180 1.00 95.50 253 ARG A CA 1
ATOM 2101 C C . ARG A 1 253 ? -0.595 -11.892 -6.718 1.00 95.50 253 ARG A C 1
ATOM 2103 O O . ARG A 1 253 ? -0.990 -12.469 -5.708 1.00 95.50 253 ARG A O 1
ATOM 2110 N N . THR A 1 254 ? 0.437 -12.328 -7.439 1.00 96.31 254 THR A N 1
ATOM 2111 C CA . THR A 1 254 ? 1.190 -13.546 -7.105 1.00 96.31 254 THR A CA 1
ATOM 2112 C C . THR A 1 254 ? 1.865 -13.409 -5.748 1.00 96.31 254 THR A C 1
ATOM 2114 O O . THR A 1 254 ? 1.753 -14.317 -4.928 1.00 96.31 254 THR A O 1
ATOM 2117 N N . THR A 1 255 ? 2.496 -12.263 -5.474 1.00 97.44 255 THR A N 1
ATOM 2118 C CA . THR A 1 255 ? 3.099 -11.983 -4.170 1.00 97.44 255 THR A CA 1
ATOM 2119 C C . THR A 1 255 ? 2.058 -12.018 -3.057 1.00 97.44 255 THR A C 1
ATOM 2121 O O . THR A 1 255 ? 2.257 -12.736 -2.084 1.00 97.44 255 THR A O 1
ATOM 2124 N N . LEU A 1 256 ? 0.920 -11.328 -3.196 1.00 97.56 256 LEU A N 1
ATOM 2125 C CA . LEU A 1 256 ? -0.132 -11.382 -2.173 1.00 97.56 256 LEU A CA 1
ATOM 2126 C C . LEU A 1 256 ? -0.642 -12.812 -1.954 1.00 97.56 256 LEU A C 1
ATOM 2128 O O . LEU A 1 256 ? -0.793 -13.244 -0.815 1.00 97.56 256 LEU A O 1
ATOM 2132 N N . ASN A 1 257 ? -0.855 -13.575 -3.028 1.00 97.88 257 ASN A N 1
ATOM 2133 C CA . ASN A 1 257 ? -1.350 -14.949 -2.943 1.00 97.88 257 ASN A CA 1
ATOM 2134 C C . ASN A 1 257 ? -0.402 -15.895 -2.192 1.00 97.88 257 ASN A C 1
ATOM 2136 O O . ASN A 1 257 ? -0.887 -16.846 -1.580 1.00 97.88 257 ASN A O 1
ATOM 2140 N N . GLN A 1 258 ? 0.910 -15.637 -2.185 1.00 97.62 258 GLN A N 1
ATOM 2141 C CA . GLN A 1 258 ? 1.864 -16.395 -1.365 1.00 97.62 258 GLN A CA 1
ATOM 2142 C C . GLN A 1 258 ? 1.559 -16.231 0.132 1.00 97.62 258 GLN A C 1
ATOM 2144 O O . GLN A 1 258 ? 1.460 -17.230 0.843 1.00 97.62 258 GLN A O 1
ATOM 2149 N N . PHE A 1 259 ? 1.323 -14.996 0.585 1.00 97.75 259 PHE A N 1
ATOM 2150 C CA . PHE A 1 259 ? 0.952 -14.694 1.973 1.00 97.75 259 PHE A CA 1
ATOM 2151 C C . PHE A 1 259 ? -0.445 -15.212 2.333 1.00 97.75 259 PHE A C 1
ATOM 2153 O O . PHE A 1 259 ? -0.654 -15.770 3.403 1.00 97.75 259 PHE A O 1
ATOM 2160 N N . LEU A 1 260 ? -1.419 -15.082 1.429 1.00 98.00 260 LEU A N 1
ATOM 2161 C CA . LEU A 1 260 ? -2.765 -15.606 1.679 1.00 98.00 260 LEU A CA 1
ATOM 2162 C C . LEU A 1 260 ? -2.746 -17.131 1.849 1.00 98.00 260 LEU A C 1
ATOM 2164 O O . LEU A 1 260 ? -3.337 -17.669 2.785 1.00 98.00 260 LEU A O 1
ATOM 2168 N N . THR A 1 261 ? -2.022 -17.829 0.974 1.00 97.00 261 THR A N 1
ATOM 2169 C CA . THR A 1 261 ? -1.973 -19.296 0.979 1.00 97.00 261 THR A CA 1
ATOM 2170 C C . THR A 1 261 ? -1.237 -19.842 2.202 1.00 97.00 261 THR A C 1
ATOM 2172 O O . THR A 1 261 ? -1.655 -20.872 2.732 1.00 97.00 261 THR A O 1
ATOM 2175 N N . SER A 1 262 ? -0.203 -19.153 2.709 1.00 96.12 262 SER A N 1
ATOM 2176 C CA . SER A 1 262 ? 0.498 -19.567 3.938 1.00 96.12 262 SER A CA 1
ATOM 2177 C C . SER A 1 262 ? -0.400 -19.549 5.181 1.00 96.12 262 SER A C 1
ATOM 2179 O O . SER A 1 262 ? -0.098 -20.223 6.163 1.00 96.12 262 SER A O 1
ATOM 2181 N N . ARG A 1 263 ? -1.527 -18.829 5.124 1.00 95.81 263 ARG A N 1
ATOM 2182 C CA . ARG A 1 263 ? -2.573 -18.781 6.157 1.00 95.81 263 ARG A CA 1
ATOM 2183 C C . ARG A 1 263 ? -3.878 -19.458 5.736 1.00 95.81 263 ARG A C 1
ATOM 2185 O O . ARG A 1 263 ? -4.931 -19.198 6.309 1.00 95.81 263 ARG A O 1
ATOM 2192 N N . HIS A 1 264 ? -3.826 -20.331 4.728 1.00 97.19 264 HIS A N 1
ATOM 2193 C CA . HIS A 1 264 ? -4.987 -21.063 4.208 1.00 97.19 264 HIS A CA 1
ATOM 2194 C C . HIS A 1 264 ? -6.158 -20.161 3.764 1.00 97.19 264 HIS A C 1
ATOM 2196 O O . HIS A 1 264 ? -7.315 -20.581 3.762 1.00 97.19 264 HIS A O 1
ATOM 2202 N N . ILE A 1 265 ? -5.871 -18.923 3.355 1.00 97.56 265 ILE A N 1
ATOM 2203 C CA . ILE A 1 265 ? -6.854 -17.990 2.800 1.00 97.56 265 ILE A CA 1
ATOM 2204 C C . ILE A 1 265 ? -6.913 -18.184 1.284 1.00 97.56 265 ILE A C 1
ATOM 2206 O O . ILE A 1 265 ? -5.887 -18.278 0.609 1.00 97.56 265 ILE A O 1
ATOM 2210 N N . ALA A 1 266 ? -8.128 -18.223 0.732 1.00 97.06 266 ALA A N 1
ATOM 2211 C CA . ALA A 1 266 ? -8.333 -18.419 -0.700 1.00 97.06 266 ALA A CA 1
ATOM 2212 C C . ALA A 1 266 ? -7.625 -17.328 -1.538 1.00 97.06 266 ALA A C 1
ATOM 2214 O O . ALA A 1 266 ? -7.774 -16.136 -1.243 1.00 97.06 266 ALA A O 1
ATOM 2215 N N . PRO A 1 267 ? -6.922 -17.694 -2.627 1.00 96.75 267 PRO A N 1
ATOM 2216 C CA . PRO A 1 267 ? -6.133 -16.754 -3.422 1.00 96.75 267 PRO A CA 1
ATOM 2217 C C . PRO A 1 267 ? -7.018 -15.752 -4.168 1.00 96.75 267 PRO A C 1
ATOM 2219 O O . PRO A 1 267 ? -8.172 -16.033 -4.490 1.00 96.75 267 PRO A O 1
ATOM 2222 N N . ILE A 1 268 ? -6.493 -14.566 -4.468 1.00 95.12 268 ILE A N 1
ATOM 2223 C CA . ILE A 1 268 ? -7.100 -13.574 -5.366 1.00 95.12 268 ILE A CA 1
ATOM 2224 C C . ILE A 1 268 ? -7.129 -14.145 -6.790 1.00 95.12 268 ILE A C 1
ATOM 2226 O O . ILE A 1 268 ? -6.082 -14.485 -7.348 1.00 95.12 268 ILE A O 1
ATOM 2230 N N . THR A 1 269 ? -8.329 -14.240 -7.371 1.00 91.81 269 THR A N 1
ATOM 2231 C CA . THR A 1 269 ? -8.581 -14.940 -8.646 1.00 91.81 269 THR A CA 1
ATOM 2232 C C . THR A 1 269 ? -8.801 -14.013 -9.837 1.00 91.81 269 THR A C 1
ATOM 2234 O O . THR A 1 269 ? -8.928 -14.482 -10.962 1.00 91.81 269 THR A O 1
ATOM 2237 N N . VAL A 1 270 ? -8.876 -12.698 -9.630 1.00 85.00 270 VAL A N 1
ATOM 2238 C CA . VAL A 1 270 ? -9.097 -11.749 -10.729 1.00 85.00 270 VAL A CA 1
ATOM 2239 C C . VAL A 1 270 ? -7.786 -11.547 -11.492 1.00 85.00 270 VAL A C 1
ATOM 2241 O O . VAL A 1 270 ? -6.865 -10.924 -10.972 1.00 85.00 270 VAL A O 1
ATOM 2244 N N . GLU A 1 271 ? -7.712 -12.078 -12.714 1.00 69.38 271 GLU A N 1
ATOM 2245 C CA . GLU A 1 271 ? -6.493 -12.072 -13.547 1.00 69.38 271 GLU A CA 1
ATOM 2246 C C . GLU A 1 271 ? -6.442 -10.909 -14.547 1.00 69.38 271 GLU A C 1
ATOM 2248 O O . GLU A 1 271 ? -5.374 -10.413 -14.879 1.00 69.38 271 GLU A O 1
ATOM 2253 N N . ASN A 1 272 ? -7.597 -10.435 -15.024 1.00 61.91 272 ASN A N 1
ATOM 2254 C CA . ASN A 1 272 ? -7.654 -9.443 -16.098 1.00 61.91 272 ASN A CA 1
ATOM 2255 C C . ASN A 1 272 ? -7.983 -8.040 -15.575 1.00 61.91 272 ASN A C 1
ATOM 2257 O O . ASN A 1 272 ? -9.148 -7.700 -15.344 1.00 61.91 272 ASN A O 1
ATOM 2261 N N . TYR A 1 273 ? -6.954 -7.197 -15.468 1.00 62.12 273 TYR A N 1
ATOM 2262 C CA . TYR A 1 273 ? -7.098 -5.755 -15.262 1.00 62.12 273 TYR A CA 1
ATOM 2263 C C . TYR A 1 273 ? -7.197 -5.052 -16.626 1.00 62.12 273 TYR A C 1
ATOM 2265 O O . TYR A 1 273 ? -6.191 -4.720 -17.258 1.00 62.12 273 TYR A O 1
ATOM 2273 N N . ARG A 1 274 ? -8.426 -4.894 -17.134 1.00 53.56 274 ARG A N 1
ATOM 2274 C CA . ARG A 1 274 ? -8.701 -4.149 -18.374 1.00 53.56 274 ARG A CA 1
ATOM 2275 C C . ARG A 1 274 ? -9.286 -2.780 -18.121 1.00 53.56 274 ARG A C 1
ATOM 2277 O O . ARG A 1 274 ? -10.200 -2.693 -17.270 1.00 53.56 274 ARG A O 1
#

pLDDT: mean 85.87, std 11.55, range [41.38, 98.0]

Foldseek 3Di:
DLVLLLVCCQVLVLVLQLVLLVVCCVVPVVLNVVLVVLLVVQVVVLLVPDDPVQNVFFDDDDCSNALKGKAAFAWAWDFPCVVVVDPVGRHTDDIDTFGMFIARWTQGHPRHTHHSLNGDTDPPRCNLVSSCPRPVNVVLLVLLQVQLVVVCVVVVHDAPPCVDPPDPVLFPDPRASGQFGEHEDLDPDVVVVVVLLCSQNHHHRAREYEYAPVCLVVSSVVLVVQVVCCVPVVDCVNVSSSSYRYYYPCSSQVSVQVSSVVVPHDGSDDDDSD